Protein AF-A0A6J7UQU0-F1 (afdb_monomer_lite)

Foldseek 3D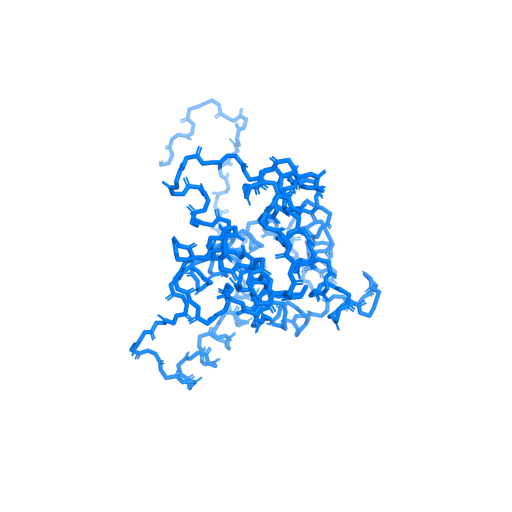i:
DQLLVCLVVDDPVPSDLVNSQVSVVHDSVVCCVVQVDPLSVLLVLLLVLLVVQCVVLPPDLPDCDPVSLVSSLPPVSNLSSLQSVVVCVVVVHDSPNDPVSVVVVLVSQLVVLVVVDVADSVLSSVLVVVSVVVSSVCSNVVDPVPDDPVNVVVVSVVSVVVSNCSVVVVVVDDDDDPPDPPPDD

Structure (mmCIF, N/CA/C/O backbone):
data_AF-A0A6J7UQU0-F1
#
_entry.id   AF-A0A6J7UQU0-F1
#
loop_
_atom_site.group_PDB
_atom_site.id
_atom_site.type_symbol
_atom_site.label_atom_id
_atom_site.label_alt_id
_atom_site.label_comp_id
_atom_site.label_asym_id
_atom_site.label_entity_id
_atom_site.label_seq_id
_atom_site.pdbx_PDB_ins_code
_atom_site.Cartn_x
_atom_site.Cartn_y
_atom_site.Cartn_z
_atom_site.occupancy
_atom_site.B_iso_or_equiv
_atom_site.auth_seq_id
_atom_site.auth_comp_id
_atom_site.auth_asym_id
_atom_site.auth_atom_id
_atom_site.pdbx_PDB_model_num
ATOM 1 N N . MET A 1 1 ? -1.440 4.359 17.931 1.00 75.81 1 MET A N 1
ATOM 2 C CA . MET A 1 1 ? -0.800 3.024 17.896 1.00 75.81 1 MET A CA 1
ATOM 3 C C . MET A 1 1 ? -1.804 1.888 18.080 1.00 75.81 1 MET A C 1
ATOM 5 O O . MET A 1 1 ? -1.744 0.950 17.300 1.00 75.81 1 MET A O 1
ATOM 9 N N . THR A 1 2 ? -2.763 1.983 19.010 1.00 92.44 2 THR A N 1
ATOM 10 C CA . THR A 1 2 ? -3.776 0.933 19.261 1.00 92.44 2 THR A CA 1
ATOM 11 C C . THR A 1 2 ? -4.561 0.507 18.018 1.00 92.44 2 THR A C 1
ATOM 13 O O . THR A 1 2 ? -4.612 -0.679 17.717 1.00 92.44 2 THR A O 1
ATOM 16 N N . THR A 1 3 ? -5.093 1.453 17.235 1.00 94.12 3 THR A N 1
ATOM 17 C CA . THR A 1 3 ? -5.841 1.138 16.002 1.00 94.12 3 THR A CA 1
ATOM 18 C C . THR A 1 3 ? -5.007 0.372 14.977 1.00 94.12 3 THR A C 1
ATOM 20 O O . THR A 1 3 ? -5.516 -0.553 14.364 1.00 94.12 3 THR A O 1
ATOM 23 N N . ILE A 1 4 ? -3.722 0.714 14.816 1.00 94.75 4 ILE A N 1
ATOM 24 C CA . ILE A 1 4 ? -2.811 0.012 13.894 1.00 94.75 4 ILE A CA 1
ATOM 25 C C . ILE A 1 4 ? -2.606 -1.432 14.349 1.00 94.75 4 ILE A C 1
ATOM 27 O O . ILE A 1 4 ? -2.695 -2.338 13.530 1.00 94.75 4 ILE A O 1
ATOM 31 N N . ARG A 1 5 ? -2.359 -1.652 15.647 1.00 95.31 5 ARG A N 1
ATOM 32 C CA . ARG A 1 5 ? -2.206 -3.001 16.206 1.00 95.31 5 ARG A CA 1
ATOM 33 C C . ARG A 1 5 ? -3.464 -3.838 15.971 1.00 95.31 5 ARG A C 1
ATOM 35 O O . ARG A 1 5 ? -3.373 -4.899 15.367 1.00 95.31 5 ARG A O 1
ATOM 42 N N . LEU A 1 6 ? -4.629 -3.324 16.367 1.00 95.12 6 LEU A N 1
ATOM 43 C CA . LEU A 1 6 ? -5.904 -4.023 16.186 1.00 95.12 6 LEU A CA 1
ATOM 44 C C . LEU A 1 6 ? -6.191 -4.312 14.714 1.00 95.12 6 LEU A C 1
ATOM 46 O O . LEU A 1 6 ? -6.599 -5.414 14.377 1.00 95.12 6 LEU A O 1
ATOM 50 N N . ALA A 1 7 ? -5.896 -3.361 13.828 1.00 93.62 7 ALA A N 1
ATOM 51 C CA . ALA A 1 7 ? -6.050 -3.552 12.395 1.00 93.62 7 ALA A CA 1
ATOM 52 C C . ALA A 1 7 ? -5.087 -4.584 11.804 1.00 93.62 7 ALA A C 1
ATOM 54 O O . ALA A 1 7 ? -5.338 -5.001 10.682 1.00 93.62 7 ALA A O 1
ATOM 55 N N . ARG A 1 8 ? -4.006 -4.993 12.488 1.00 92.06 8 ARG A N 1
ATOM 56 C CA . ARG A 1 8 ? -3.154 -6.127 12.074 1.00 92.06 8 ARG A CA 1
ATOM 57 C C . ARG A 1 8 ? -3.709 -7.464 12.552 1.00 92.06 8 ARG A C 1
ATOM 59 O O . ARG A 1 8 ? -3.617 -8.437 11.814 1.00 92.06 8 ARG A O 1
ATOM 66 N N . GLU A 1 9 ? -4.255 -7.484 13.762 1.00 92.00 9 GLU A N 1
ATOM 67 C CA . GLU A 1 9 ? -4.656 -8.697 14.484 1.00 92.00 9 GLU A CA 1
ATOM 68 C C . GLU A 1 9 ? -6.087 -9.147 14.169 1.00 92.00 9 GLU A C 1
ATOM 70 O O . GLU A 1 9 ? -6.382 -10.337 14.238 1.00 92.00 9 GLU A O 1
ATOM 75 N N . LEU A 1 10 ? -6.973 -8.211 13.822 1.00 92.50 10 LEU A N 1
ATOM 76 C CA . LEU A 1 10 ? -8.400 -8.459 13.645 1.00 92.50 10 LEU A CA 1
ATOM 77 C C . LEU A 1 10 ? -8.864 -8.153 12.212 1.00 92.50 10 LEU A C 1
ATOM 79 O O . LEU A 1 10 ? -8.289 -7.284 11.545 1.00 92.50 10 LEU A O 1
ATOM 83 N N . PRO A 1 11 ? -9.945 -8.809 11.748 1.00 91.19 11 PRO A N 1
ATOM 84 C CA . PRO A 1 11 ? -10.709 -8.359 10.588 1.00 91.19 11 PRO A CA 1
ATOM 85 C C . PRO A 1 11 ? -11.152 -6.893 10.739 1.00 91.19 11 PRO A C 1
ATOM 87 O O . PRO A 1 11 ? -11.522 -6.460 11.831 1.00 91.19 11 PRO A O 1
ATOM 90 N N . LEU A 1 12 ? -11.089 -6.107 9.657 1.00 91.50 12 LEU A N 1
ATOM 91 C CA . LEU A 1 12 ? -11.288 -4.648 9.720 1.00 91.50 12 LEU A CA 1
ATOM 92 C C . LEU A 1 12 ? -12.707 -4.239 10.139 1.00 91.50 12 LEU A C 1
ATOM 94 O O . LEU A 1 12 ? -12.870 -3.233 10.826 1.00 91.50 12 LEU A O 1
ATOM 98 N N . ASP A 1 13 ? -13.708 -5.050 9.812 1.00 91.50 13 ASP A N 1
ATOM 99 C CA . ASP A 1 13 ? -15.099 -4.920 10.258 1.00 91.50 13 ASP A CA 1
ATOM 100 C C . ASP A 1 13 ? -15.262 -5.085 11.783 1.00 91.50 13 ASP A C 1
ATOM 102 O O . ASP A 1 13 ? -16.203 -4.555 12.376 1.00 91.50 13 ASP A O 1
ATOM 106 N N . GLN A 1 14 ? -14.315 -5.754 12.448 1.00 94.38 14 GLN A N 1
ATOM 107 C CA . GLN A 1 14 ? -14.300 -5.934 13.904 1.00 94.38 14 GLN A CA 1
ATOM 108 C C . GLN A 1 14 ? -13.533 -4.824 14.642 1.00 94.38 14 GLN A C 1
ATOM 110 O O . GLN A 1 14 ? -13.653 -4.682 15.865 1.00 94.38 14 GLN A O 1
ATOM 115 N N . VAL A 1 15 ? -12.780 -3.986 13.923 1.00 94.94 15 VAL A N 1
ATOM 116 C CA . VAL A 1 15 ? -12.013 -2.870 14.494 1.00 94.94 15 VAL A CA 1
ATOM 117 C C . VAL A 1 15 ? -12.945 -1.680 14.744 1.00 94.94 15 VAL A C 1
ATOM 119 O O . VAL A 1 15 ? -12.987 -0.700 14.004 1.00 94.94 15 VAL A O 1
ATOM 122 N N . THR A 1 16 ? -13.729 -1.772 15.817 1.00 93.12 16 THR A N 1
ATOM 123 C CA . THR A 1 16 ? -14.749 -0.773 16.175 1.00 93.12 16 THR A CA 1
ATOM 124 C C . THR A 1 16 ? -14.229 0.304 17.130 1.00 93.12 16 THR A C 1
ATOM 126 O O . THR A 1 16 ? -13.265 0.099 17.869 1.00 93.12 16 THR A O 1
ATOM 129 N N . ALA A 1 17 ? -14.933 1.441 17.205 1.00 91.94 17 ALA A N 1
ATOM 130 C CA . ALA A 1 17 ? -14.611 2.518 18.146 1.00 91.94 17 ALA A CA 1
ATOM 131 C C . ALA A 1 17 ? -14.572 2.040 19.608 1.00 91.94 17 ALA A C 1
ATOM 133 O O . ALA A 1 17 ? -13.682 2.422 20.364 1.00 91.94 17 ALA A O 1
ATOM 134 N N . ARG A 1 18 ? -15.514 1.168 19.999 1.00 91.81 18 ARG A N 1
ATOM 135 C CA . ARG A 1 18 ? -15.567 0.588 21.348 1.00 91.81 18 ARG A CA 1
ATOM 136 C C . ARG A 1 18 ? -14.364 -0.317 21.614 1.00 91.81 18 ARG A C 1
ATOM 138 O O . ARG A 1 18 ? -13.774 -0.207 22.682 1.00 91.81 18 ARG A O 1
ATOM 145 N N . CYS A 1 19 ? -13.995 -1.167 20.653 1.00 93.81 19 CYS A N 1
ATOM 146 C CA . CYS A 1 19 ? -12.817 -2.029 20.760 1.00 93.81 19 CYS A CA 1
ATOM 147 C C . CYS A 1 19 ? -11.539 -1.193 20.930 1.00 93.81 19 CYS A C 1
ATOM 149 O O . CYS A 1 19 ? -10.806 -1.376 21.899 1.00 93.81 19 CYS A O 1
ATOM 151 N N . ILE A 1 20 ? -11.327 -0.200 20.061 1.00 94.94 20 ILE A N 1
ATOM 152 C CA . ILE A 1 20 ? -10.155 0.686 20.119 1.00 94.94 20 ILE A CA 1
ATOM 153 C C . ILE A 1 20 ? -10.092 1.444 21.447 1.00 94.94 20 ILE A C 1
ATOM 155 O O . ILE A 1 20 ? -9.025 1.533 22.048 1.00 94.94 20 ILE A O 1
ATOM 159 N N . ALA A 1 21 ? -11.215 2.009 21.894 1.00 92.81 21 ALA A N 1
ATOM 160 C CA . ALA A 1 21 ? -11.268 2.794 23.119 1.00 92.81 21 ALA A CA 1
ATOM 161 C C . ALA A 1 21 ? -11.003 1.929 24.359 1.00 92.81 21 ALA A C 1
ATOM 163 O O . ALA A 1 21 ? -10.185 2.311 25.191 1.00 92.81 21 ALA A O 1
ATOM 164 N N . SER A 1 22 ? -11.599 0.734 24.425 1.00 93.62 22 SER A N 1
ATOM 165 C CA . SER A 1 22 ? -11.343 -0.245 25.488 1.00 93.62 22 SER A CA 1
ATOM 166 C C . SER A 1 22 ? -9.857 -0.598 25.581 1.00 93.62 22 SER A C 1
ATOM 168 O O . SER A 1 22 ? -9.262 -0.507 26.649 1.00 93.62 22 SER A O 1
ATOM 170 N N . GLU A 1 23 ? -9.234 -0.925 24.449 1.00 94.69 23 GLU A N 1
ATOM 171 C CA . GLU A 1 23 ? -7.816 -1.300 24.376 1.00 94.69 23 GLU A CA 1
ATOM 172 C C . GLU A 1 23 ? -6.863 -0.130 24.648 1.00 94.69 23 GLU A C 1
ATOM 174 O O . GLU A 1 23 ? -5.725 -0.324 25.067 1.00 94.69 23 GLU A O 1
ATOM 179 N N . ALA A 1 24 ? -7.306 1.101 24.398 1.00 92.88 24 ALA A N 1
ATOM 180 C CA . ALA A 1 24 ? -6.545 2.305 24.706 1.00 92.88 24 ALA A CA 1
ATOM 181 C C . ALA A 1 24 ? -6.769 2.812 26.143 1.00 92.88 24 ALA A C 1
ATOM 183 O O . ALA A 1 24 ? -6.112 3.774 26.536 1.00 92.88 24 ALA A O 1
ATOM 184 N N . GLY A 1 25 ? -7.689 2.214 26.911 1.00 93.88 25 GLY A N 1
ATOM 185 C CA . GLY A 1 25 ? -8.097 2.728 28.222 1.00 93.88 25 GLY A CA 1
ATOM 186 C C . GLY A 1 25 ? -8.793 4.093 28.145 1.00 93.88 25 GLY A C 1
ATOM 187 O O . GLY A 1 25 ? -8.651 4.913 29.048 1.00 93.88 25 GLY A O 1
ATOM 188 N N . LEU A 1 26 ? -9.503 4.364 27.046 1.00 93.12 26 LEU A N 1
ATOM 189 C CA . LEU A 1 26 ? -10.163 5.637 26.755 1.00 93.12 26 LEU A CA 1
ATOM 190 C C . LEU A 1 26 ? -11.685 5.481 26.714 1.00 93.12 26 LEU A C 1
ATOM 192 O O . LEU A 1 26 ? -12.221 4.414 26.422 1.00 93.12 26 LEU A O 1
ATOM 196 N N . ASP A 1 27 ? -12.395 6.588 26.924 1.00 92.62 27 ASP A N 1
ATOM 197 C CA . ASP A 1 27 ? -13.831 6.643 26.661 1.00 92.62 27 ASP A CA 1
ATOM 198 C C . ASP A 1 27 ? -14.114 6.545 25.142 1.00 92.62 27 ASP A C 1
ATOM 200 O O . ASP A 1 27 ? -13.443 7.240 24.365 1.00 92.62 27 ASP A O 1
ATOM 204 N N . PRO A 1 28 ? -15.109 5.755 24.685 1.00 87.94 28 PRO A N 1
ATOM 205 C CA . PRO A 1 28 ? -15.449 5.619 23.265 1.00 87.94 28 PRO A CA 1
ATOM 206 C C . PRO A 1 28 ? -15.757 6.935 22.545 1.00 87.94 28 PRO A C 1
ATOM 208 O O . PRO A 1 28 ? -15.505 7.042 21.345 1.00 87.94 28 PRO A O 1
ATOM 211 N N . SER A 1 29 ? -16.248 7.958 23.254 1.00 90.69 29 SER A N 1
ATOM 212 C CA . SER A 1 29 ? -16.497 9.289 22.688 1.00 90.69 29 SER A CA 1
ATOM 213 C C . SER A 1 29 ? -15.217 10.043 22.313 1.00 90.69 29 SER A C 1
ATOM 215 O O . SER A 1 29 ? -15.271 11.005 21.547 1.00 90.69 29 SER A O 1
ATOM 217 N N . THR A 1 30 ? -14.050 9.590 22.776 1.00 91.00 30 THR A N 1
ATOM 218 C CA . THR A 1 30 ? -12.750 10.165 22.408 1.00 91.00 30 THR A CA 1
ATOM 219 C C . THR A 1 30 ? -12.499 10.088 20.904 1.00 91.00 30 THR A C 1
ATOM 221 O O . THR A 1 30 ? -11.952 11.029 20.331 1.00 91.00 30 THR A O 1
ATOM 224 N N . ILE A 1 31 ? -12.932 9.010 20.241 1.00 89.69 31 ILE A N 1
ATOM 225 C CA . ILE A 1 31 ? -12.737 8.839 18.796 1.00 89.69 31 ILE A CA 1
ATOM 226 C C . ILE A 1 31 ? -13.519 9.885 17.989 1.00 89.69 31 ILE A C 1
ATOM 228 O O . ILE A 1 31 ? -12.877 10.653 17.271 1.00 89.69 31 ILE A O 1
ATOM 232 N N . PRO A 1 32 ? -14.857 10.002 18.107 1.00 91.56 32 PRO A N 1
ATOM 233 C CA . PRO A 1 32 ? -15.594 11.025 17.373 1.00 91.56 32 PRO A CA 1
ATOM 234 C C . PRO A 1 32 ? -15.186 12.452 17.769 1.00 91.56 32 PRO A C 1
ATOM 236 O O . PRO A 1 32 ? -15.181 13.323 16.911 1.00 91.56 32 PRO A O 1
ATOM 239 N N . ARG A 1 33 ? -14.759 12.712 19.016 1.00 91.44 33 ARG A N 1
ATOM 240 C CA . ARG A 1 33 ? -14.265 14.049 19.411 1.00 91.44 33 ARG A CA 1
ATOM 241 C C . ARG A 1 33 ? -12.973 14.468 18.705 1.00 91.44 33 ARG A C 1
ATOM 243 O O . ARG A 1 33 ? -12.826 15.642 18.396 1.00 91.44 33 ARG A O 1
ATOM 250 N N . ASN A 1 34 ? -12.038 13.542 18.483 1.00 92.69 34 ASN A N 1
ATOM 251 C CA . ASN A 1 34 ? -10.719 13.869 17.921 1.00 92.69 34 ASN A CA 1
ATOM 252 C C . ASN A 1 34 ? -10.631 13.638 16.410 1.00 92.69 34 ASN A C 1
ATOM 254 O O . ASN A 1 34 ? -9.889 14.330 15.722 1.00 92.69 34 ASN A O 1
ATOM 258 N N . PHE A 1 35 ? -11.371 12.658 15.897 1.00 91.31 35 PHE A N 1
ATOM 259 C CA . PHE A 1 35 ? -11.309 12.255 14.494 1.00 91.31 35 PHE A CA 1
ATOM 260 C C . PHE A 1 35 ? -12.611 12.549 13.743 1.00 91.31 35 PHE A C 1
ATOM 262 O O . PHE A 1 35 ? -12.639 12.467 12.522 1.00 91.31 35 PHE A O 1
ATOM 269 N N . GLY A 1 36 ? -13.705 12.883 14.431 1.00 91.94 36 GLY A N 1
ATOM 270 C CA . GLY A 1 36 ? -15.033 13.064 13.836 1.00 91.94 36 GLY A CA 1
ATOM 271 C C . GLY A 1 36 ? -15.757 11.740 13.584 1.00 91.94 36 GLY A C 1
ATOM 272 O O . GLY A 1 36 ? -16.918 11.586 13.952 1.00 91.94 36 GLY A O 1
ATOM 273 N N . SER A 1 37 ? -15.069 10.750 13.011 1.00 91.81 37 SER A N 1
ATOM 274 C CA . SER A 1 37 ? -15.642 9.439 12.694 1.00 91.81 37 SER A CA 1
ATOM 275 C C . SER A 1 37 ? -14.591 8.320 12.702 1.00 91.81 37 SER A C 1
ATOM 277 O O . SER A 1 37 ? -13.384 8.571 12.687 1.00 91.81 37 SER A O 1
ATOM 279 N N . MET A 1 38 ? -15.057 7.065 12.694 1.00 92.31 38 MET A N 1
ATOM 280 C CA . MET A 1 38 ? -14.196 5.893 12.464 1.00 92.31 38 MET A CA 1
ATOM 281 C C . MET A 1 38 ? -13.532 5.931 11.087 1.00 92.31 38 MET A C 1
ATOM 283 O O . MET A 1 38 ? -12.367 5.572 10.949 1.00 92.31 38 MET A O 1
ATOM 287 N N . HIS A 1 39 ? -14.262 6.412 10.083 1.00 92.06 39 HIS A N 1
ATOM 288 C CA . HIS A 1 39 ? -13.757 6.601 8.730 1.00 92.06 39 HIS A CA 1
ATOM 289 C C . HIS A 1 39 ? -12.551 7.550 8.716 1.00 92.06 39 HIS A C 1
ATOM 291 O O . HIS A 1 39 ? -11.461 7.155 8.306 1.00 92.06 39 HIS A O 1
ATOM 297 N N . SER A 1 40 ? -12.698 8.748 9.279 1.00 90.81 40 SER A N 1
ATOM 298 C CA . SER A 1 40 ? -11.620 9.734 9.394 1.00 90.81 40 SER A CA 1
ATOM 299 C C . SER A 1 40 ? -10.431 9.228 10.218 1.00 90.81 40 SER A C 1
ATOM 301 O O . SER A 1 40 ? -9.281 9.549 9.911 1.00 90.81 40 SER A O 1
ATOM 303 N N . LEU A 1 41 ? -10.681 8.409 11.248 1.00 93.25 41 LEU A N 1
ATOM 304 C CA . LEU A 1 41 ? -9.621 7.732 11.996 1.00 93.25 41 LEU A CA 1
ATOM 305 C C . LEU A 1 41 ? -8.825 6.777 11.093 1.00 93.25 41 LEU A C 1
ATOM 307 O O . LEU A 1 41 ? -7.595 6.811 11.120 1.00 93.25 41 LEU A O 1
ATOM 311 N N . PHE A 1 42 ? -9.490 5.962 10.270 1.00 93.38 42 PHE A N 1
ATOM 312 C CA . PHE A 1 42 ? -8.803 5.083 9.320 1.00 93.38 42 PHE A CA 1
ATOM 313 C C . PHE A 1 42 ? -8.020 5.868 8.261 1.00 93.38 42 PHE A C 1
ATOM 315 O O . PHE A 1 42 ? -6.873 5.514 7.990 1.00 93.38 42 PHE A O 1
ATOM 322 N N . VAL A 1 43 ? -8.550 6.988 7.752 1.00 90.62 43 VAL A N 1
ATOM 323 C CA . VAL A 1 43 ? -7.794 7.898 6.865 1.00 90.62 43 VAL A CA 1
ATOM 324 C C . VAL A 1 43 ? -6.507 8.380 7.538 1.00 90.62 43 VAL A C 1
ATOM 326 O O . VAL A 1 43 ? -5.426 8.322 6.943 1.00 90.62 43 VAL A O 1
ATOM 329 N N . ALA A 1 44 ? -6.595 8.830 8.792 1.00 90.50 44 ALA A N 1
ATOM 330 C CA . ALA A 1 44 ? -5.436 9.286 9.555 1.00 90.50 44 ALA A CA 1
ATOM 331 C C . ALA A 1 44 ? -4.411 8.159 9.775 1.00 90.50 44 ALA A C 1
ATOM 333 O O . ALA A 1 44 ? -3.206 8.380 9.633 1.00 90.50 44 ALA A O 1
ATOM 334 N N . VAL A 1 45 ? -4.882 6.940 10.053 1.00 92.50 45 VAL A N 1
ATOM 335 C CA . VAL A 1 45 ? -4.036 5.744 10.162 1.00 92.50 45 VAL A CA 1
ATOM 336 C C . VAL A 1 45 ? -3.325 5.449 8.840 1.00 92.50 45 VAL A C 1
ATOM 338 O O . VAL A 1 45 ? -2.108 5.281 8.843 1.00 92.50 45 VAL A O 1
ATOM 341 N N . CYS A 1 46 ? -4.028 5.453 7.706 1.00 89.88 46 CYS A N 1
ATOM 342 C CA . CYS A 1 46 ? -3.429 5.216 6.391 1.00 89.88 46 CYS A CA 1
ATOM 343 C C . CYS A 1 46 ? -2.354 6.252 6.035 1.00 89.88 46 CYS A C 1
ATOM 345 O O . CYS A 1 46 ? -1.308 5.889 5.492 1.00 89.88 46 CYS A O 1
ATOM 347 N N . ARG A 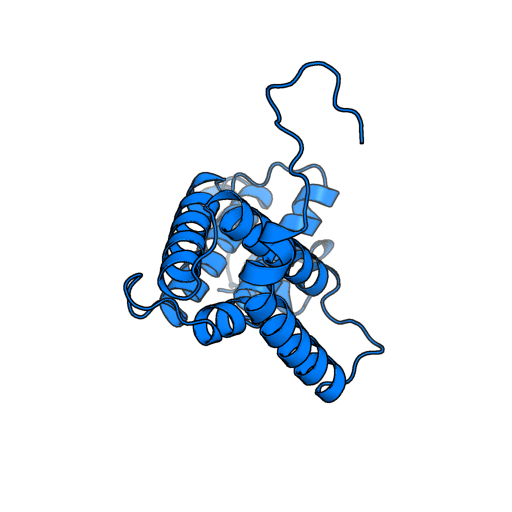1 47 ? -2.582 7.535 6.352 1.00 87.00 47 ARG A N 1
ATOM 348 C CA . ARG A 1 47 ? -1.578 8.598 6.164 1.00 87.00 47 ARG A CA 1
ATOM 349 C C . ARG A 1 47 ? -0.342 8.349 7.022 1.00 87.00 47 ARG A C 1
ATOM 351 O O . ARG A 1 47 ? 0.776 8.459 6.525 1.00 87.00 47 ARG A O 1
ATOM 358 N N . ARG A 1 48 ? -0.541 7.964 8.285 1.00 88.56 48 ARG A N 1
ATOM 359 C CA . ARG A 1 48 ? 0.555 7.668 9.208 1.00 88.56 48 ARG A CA 1
ATOM 360 C C . ARG A 1 48 ? 1.382 6.466 8.755 1.00 88.56 48 ARG A C 1
ATOM 362 O O . ARG A 1 48 ? 2.596 6.585 8.688 1.00 88.56 48 ARG A O 1
ATOM 369 N N . LEU A 1 49 ? 0.732 5.360 8.393 1.00 88.75 49 LEU A N 1
ATOM 370 C CA . LEU A 1 49 ? 1.397 4.150 7.892 1.00 88.75 49 LEU A CA 1
ATOM 371 C C . LEU A 1 49 ? 2.243 4.442 6.648 1.00 88.75 49 LEU A C 1
ATOM 373 O O . LEU A 1 49 ? 3.391 4.017 6.573 1.00 88.75 49 LEU A O 1
ATOM 377 N N . GLY A 1 50 ? 1.699 5.217 5.702 1.00 81.56 50 GLY A N 1
ATOM 378 C CA . GLY A 1 50 ? 2.450 5.657 4.527 1.00 81.56 50 GLY A CA 1
ATOM 379 C C . GLY A 1 50 ? 3.666 6.498 4.910 1.00 81.56 50 GLY A C 1
ATOM 380 O O . GLY A 1 50 ? 4.781 6.177 4.515 1.00 81.56 50 GLY A O 1
ATOM 381 N N . SER A 1 51 ? 3.465 7.541 5.720 1.00 80.44 51 SER A N 1
ATOM 382 C CA . SER A 1 51 ? 4.545 8.430 6.161 1.00 80.44 51 SER A CA 1
ATOM 383 C C . SER A 1 51 ? 5.653 7.688 6.911 1.00 80.44 51 SER A C 1
ATOM 385 O O . SER A 1 51 ? 6.826 7.947 6.658 1.00 80.44 51 SER A O 1
ATOM 387 N N . ASP A 1 52 ? 5.300 6.771 7.814 1.00 84.88 52 ASP A N 1
ATOM 388 C CA . ASP A 1 52 ? 6.268 6.012 8.608 1.00 84.88 52 ASP A CA 1
ATOM 389 C C . ASP A 1 52 ? 7.062 5.039 7.719 1.00 84.88 52 ASP A C 1
ATOM 391 O O . ASP A 1 52 ? 8.279 4.938 7.860 1.00 84.88 52 ASP A O 1
ATOM 395 N N . ALA A 1 53 ? 6.411 4.372 6.759 1.00 79.62 53 ALA A N 1
ATOM 396 C CA . ALA A 1 53 ? 7.095 3.508 5.797 1.00 79.62 53 ALA A CA 1
ATOM 397 C C . ALA A 1 53 ? 8.058 4.293 4.895 1.00 79.62 53 ALA A C 1
ATOM 399 O O . ALA A 1 53 ? 9.207 3.889 4.714 1.00 79.62 53 ALA A O 1
ATOM 400 N N . PHE A 1 54 ? 7.634 5.449 4.377 1.00 74.12 54 PHE A N 1
ATOM 401 C CA . PHE A 1 54 ? 8.516 6.304 3.583 1.00 74.12 54 PHE A CA 1
ATOM 402 C C . PHE A 1 54 ? 9.669 6.872 4.406 1.00 74.12 54 PHE A C 1
ATOM 404 O O . PHE A 1 54 ? 10.777 6.940 3.893 1.00 74.12 54 PHE A O 1
ATOM 411 N N . ALA A 1 55 ? 9.455 7.229 5.673 1.00 76.75 55 ALA A N 1
ATOM 412 C CA . ALA A 1 55 ? 10.533 7.684 6.547 1.00 76.75 55 ALA A CA 1
ATOM 413 C C . ALA A 1 55 ? 11.541 6.566 6.866 1.00 76.75 55 ALA A C 1
ATOM 415 O O . ALA A 1 55 ? 12.734 6.835 6.950 1.00 76.75 55 ALA A O 1
ATOM 416 N N . ARG A 1 56 ? 11.087 5.312 7.018 1.00 80.00 56 ARG A N 1
ATOM 417 C CA . ARG A 1 56 ? 11.970 4.160 7.282 1.00 80.00 56 ARG A CA 1
ATOM 418 C C . ARG A 1 56 ? 12.859 3.789 6.103 1.00 80.00 56 ARG A C 1
ATOM 420 O O . ARG A 1 56 ? 13.991 3.372 6.314 1.00 80.00 56 ARG A O 1
ATOM 427 N N . HIS A 1 57 ? 12.330 3.879 4.886 1.00 71.25 57 HIS A N 1
ATOM 428 C CA . HIS A 1 57 ? 13.046 3.454 3.674 1.00 71.25 57 HIS A CA 1
ATOM 429 C C . HIS A 1 57 ? 13.615 4.624 2.870 1.00 71.25 57 HIS A C 1
ATOM 431 O O . HIS A 1 57 ? 14.368 4.417 1.921 1.00 71.25 57 HIS A O 1
ATOM 437 N N . GLY A 1 58 ? 13.246 5.849 3.233 1.00 57.66 58 GLY A N 1
ATOM 438 C CA . GLY A 1 58 ? 13.701 7.085 2.625 1.00 57.66 58 GLY A CA 1
ATOM 439 C C . GLY A 1 58 ? 14.851 7.692 3.412 1.00 57.66 58 GLY A C 1
ATOM 440 O O . GLY A 1 58 ? 14.655 8.686 4.107 1.00 57.66 58 GLY A O 1
ATOM 441 N N . ASP A 1 59 ? 16.059 7.156 3.238 1.00 46.84 59 ASP A N 1
ATOM 442 C CA . ASP A 1 59 ? 17.300 7.902 3.491 1.00 46.84 59 ASP A CA 1
ATOM 443 C C . ASP A 1 59 ? 17.402 9.057 2.478 1.00 46.84 59 ASP A C 1
ATOM 445 O O . ASP A 1 59 ? 18.175 9.017 1.524 1.00 46.84 59 ASP A O 1
ATOM 449 N N . GLY A 1 60 ? 16.543 10.067 2.642 1.00 43.16 60 GLY A N 1
ATOM 450 C CA . GLY A 1 60 ? 16.339 11.150 1.690 1.00 43.16 60 GLY A CA 1
ATOM 451 C C . GLY A 1 60 ? 15.806 10.660 0.338 1.00 43.16 60 GLY A C 1
ATOM 452 O O . GLY A 1 60 ? 16.203 9.641 -0.215 1.00 43.16 60 GLY A O 1
ATOM 453 N N . LEU A 1 61 ? 14.946 11.443 -0.300 1.00 42.03 61 LEU A N 1
ATOM 454 C CA . LEU A 1 61 ? 14.528 11.215 -1.693 1.00 42.03 61 LEU A CA 1
ATOM 455 C C . LEU A 1 61 ? 15.698 11.259 -2.716 1.00 42.03 61 LEU A C 1
ATOM 457 O O . LEU A 1 61 ? 15.455 11.256 -3.916 1.00 42.03 61 LEU A O 1
ATOM 461 N N . GLY A 1 62 ? 16.958 11.317 -2.264 1.00 37.88 62 GLY A N 1
ATOM 462 C CA . GLY A 1 62 ? 18.165 11.401 -3.085 1.00 37.88 62 GLY A CA 1
ATOM 463 C C . GLY A 1 62 ? 18.778 10.058 -3.499 1.00 37.88 62 GLY A C 1
ATOM 464 O O . GLY A 1 62 ? 19.743 10.063 -4.253 1.00 37.88 62 GLY A O 1
ATOM 465 N N . SER A 1 63 ? 18.261 8.915 -3.029 1.00 44.25 63 SER A N 1
ATOM 466 C CA . SER A 1 63 ? 18.813 7.590 -3.362 1.00 44.25 63 SER A CA 1
ATOM 467 C C . SER A 1 63 ? 17.725 6.504 -3.357 1.00 44.25 63 SER A C 1
ATOM 469 O O . SER A 1 63 ? 17.698 5.597 -2.517 1.00 44.25 63 SER A O 1
ATOM 471 N N . PHE A 1 64 ? 16.790 6.574 -4.306 1.00 49.84 64 PHE A N 1
ATOM 472 C CA . PHE A 1 64 ? 15.720 5.583 -4.422 1.00 49.84 64 PHE A CA 1
ATOM 473 C C . PHE A 1 64 ? 16.190 4.304 -5.159 1.00 49.84 64 PHE A C 1
ATOM 475 O O . PHE A 1 64 ? 15.898 4.032 -6.313 1.00 49.84 64 PHE A O 1
ATOM 482 N N . THR A 1 65 ? 16.970 3.444 -4.511 1.00 51.38 65 THR A N 1
ATOM 483 C CA . THR A 1 65 ? 17.460 2.236 -5.202 1.00 51.38 65 THR A CA 1
ATOM 484 C C . THR A 1 65 ? 16.335 1.268 -5.598 1.00 51.38 65 THR A C 1
ATOM 486 O O . THR A 1 65 ? 15.278 1.227 -4.974 1.00 51.38 65 THR A O 1
ATOM 489 N N . ALA A 1 66 ? 16.572 0.391 -6.580 1.00 49.12 66 ALA A N 1
ATOM 490 C CA . ALA A 1 66 ? 15.659 -0.728 -6.849 1.00 49.12 66 ALA A CA 1
ATOM 491 C C . ALA A 1 66 ? 15.398 -1.604 -5.602 1.00 49.12 66 ALA A C 1
ATOM 493 O O . ALA A 1 66 ? 14.304 -2.136 -5.432 1.00 49.12 66 ALA A O 1
ATOM 494 N N . GLY A 1 67 ? 16.380 -1.701 -4.696 1.00 53.38 67 GLY A N 1
ATOM 495 C CA . GLY A 1 67 ? 16.209 -2.335 -3.388 1.00 53.38 67 GLY A CA 1
ATOM 496 C C . GLY A 1 67 ? 15.351 -1.515 -2.416 1.00 53.38 67 GLY A C 1
ATOM 497 O O . GLY A 1 67 ? 14.750 -2.080 -1.511 1.00 53.38 67 GLY A O 1
ATOM 498 N N . THR A 1 68 ? 15.256 -0.196 -2.590 1.00 59.56 68 THR A N 1
ATOM 499 C CA . THR A 1 68 ? 14.329 0.686 -1.860 1.00 59.56 68 THR A CA 1
ATOM 500 C C . THR A 1 68 ? 12.894 0.480 -2.341 1.00 59.56 68 THR A C 1
ATOM 502 O O . THR A 1 68 ? 11.988 0.386 -1.519 1.00 59.56 68 THR A O 1
ATOM 505 N N . ALA A 1 69 ? 12.699 0.299 -3.652 1.00 56.78 69 ALA A N 1
ATOM 506 C CA . ALA A 1 69 ? 11.417 -0.115 -4.220 1.00 56.78 69 ALA A CA 1
ATOM 507 C C . ALA A 1 69 ? 10.948 -1.428 -3.588 1.00 56.78 69 ALA A C 1
ATOM 509 O O . ALA A 1 69 ? 9.874 -1.474 -3.001 1.00 56.78 69 ALA A O 1
ATOM 510 N N . LEU A 1 70 ? 11.802 -2.458 -3.611 1.00 58.94 70 LEU A N 1
ATOM 511 C CA . LEU A 1 70 ? 11.511 -3.754 -2.996 1.00 58.94 70 LEU A CA 1
ATOM 512 C C . LEU A 1 70 ? 11.170 -3.642 -1.507 1.00 58.94 70 LEU A C 1
ATOM 514 O O . LEU A 1 70 ? 10.192 -4.227 -1.057 1.00 58.94 70 LEU A O 1
ATOM 518 N N . ARG A 1 71 ? 11.939 -2.852 -0.756 1.00 68.06 71 ARG A N 1
ATOM 519 C CA . ARG A 1 71 ? 11.694 -2.638 0.673 1.00 68.06 71 ARG A CA 1
ATOM 520 C C . ARG A 1 71 ? 10.354 -1.967 0.958 1.00 68.06 71 ARG A C 1
ATOM 522 O O . ARG A 1 71 ? 9.706 -2.345 1.927 1.00 68.06 71 ARG A O 1
ATOM 529 N N . LEU A 1 72 ? 9.917 -1.037 0.108 1.00 67.44 72 LEU A N 1
ATOM 530 C CA . LEU A 1 72 ? 8.566 -0.481 0.183 1.00 67.44 72 LEU A CA 1
ATOM 531 C C . LEU A 1 72 ? 7.500 -1.514 -0.214 1.00 67.44 72 LEU A C 1
ATOM 533 O O . LEU A 1 72 ? 6.450 -1.555 0.421 1.00 67.44 72 LEU A O 1
ATOM 537 N N . PHE A 1 73 ? 7.760 -2.381 -1.202 1.00 66.25 73 PHE A N 1
ATOM 538 C CA . PHE A 1 73 ? 6.821 -3.444 -1.599 1.00 66.25 73 PHE A CA 1
ATOM 539 C C . PHE A 1 73 ? 6.545 -4.447 -0.492 1.00 66.25 73 PHE A C 1
ATOM 541 O O . PHE A 1 73 ? 5.414 -4.900 -0.341 1.00 66.25 73 PHE A O 1
ATOM 548 N N . THR A 1 74 ? 7.568 -4.785 0.282 1.00 70.06 74 THR A N 1
ATOM 549 C CA . THR A 1 74 ? 7.456 -5.743 1.382 1.00 70.06 74 THR A CA 1
ATOM 550 C C . THR A 1 74 ? 7.221 -5.066 2.731 1.00 70.06 74 THR A C 1
ATOM 552 O O . THR A 1 74 ? 7.295 -5.737 3.759 1.00 70.06 74 THR A O 1
ATOM 555 N N . ASP A 1 75 ? 6.990 -3.747 2.774 1.00 78.44 75 ASP A N 1
ATOM 556 C CA . ASP A 1 75 ? 6.799 -3.049 4.044 1.00 78.44 75 ASP A CA 1
ATOM 557 C C . ASP A 1 75 ? 5.424 -3.403 4.648 1.00 78.44 75 ASP A C 1
ATOM 559 O O . ASP A 1 75 ? 4.383 -3.177 4.017 1.00 78.44 75 ASP A O 1
ATOM 563 N N . PRO A 1 76 ? 5.385 -3.929 5.886 1.00 82.62 76 PRO A N 1
ATOM 564 C CA . PRO A 1 76 ? 4.141 -4.381 6.501 1.00 82.62 76 PRO A CA 1
ATOM 565 C C . PRO A 1 76 ? 3.150 -3.240 6.783 1.00 82.62 76 PRO A C 1
ATOM 567 O O . PRO A 1 76 ? 1.943 -3.485 6.840 1.00 82.62 76 PRO A O 1
ATOM 570 N N . ASP A 1 77 ? 3.610 -1.994 6.935 1.00 86.94 77 ASP A N 1
ATOM 571 C CA . ASP A 1 77 ? 2.721 -0.843 7.121 1.00 86.94 77 ASP A CA 1
ATOM 572 C C . ASP A 1 77 ? 2.081 -0.411 5.809 1.00 86.94 77 ASP A C 1
ATOM 574 O O . ASP A 1 77 ? 0.907 -0.038 5.808 1.00 86.94 77 ASP A O 1
ATOM 578 N N . LEU A 1 78 ? 2.805 -0.496 4.690 1.00 80.12 78 LEU A N 1
ATOM 579 C CA . LEU A 1 78 ? 2.219 -0.259 3.369 1.00 80.12 78 LEU A CA 1
ATOM 580 C C . LEU A 1 78 ? 1.217 -1.350 2.997 1.00 80.12 78 LEU A C 1
ATOM 582 O O . LEU A 1 78 ? 0.135 -1.026 2.499 1.00 80.12 78 LEU A O 1
ATOM 586 N N . ALA A 1 79 ? 1.514 -2.610 3.321 1.00 81.88 79 ALA A N 1
ATOM 587 C CA . ALA A 1 79 ? 0.563 -3.703 3.150 1.00 81.88 79 ALA A CA 1
ATOM 588 C C . ALA A 1 79 ? -0.722 -3.459 3.963 1.00 81.88 79 ALA A C 1
ATOM 590 O O . ALA A 1 79 ? -1.828 -3.469 3.417 1.00 81.88 79 ALA A O 1
ATOM 591 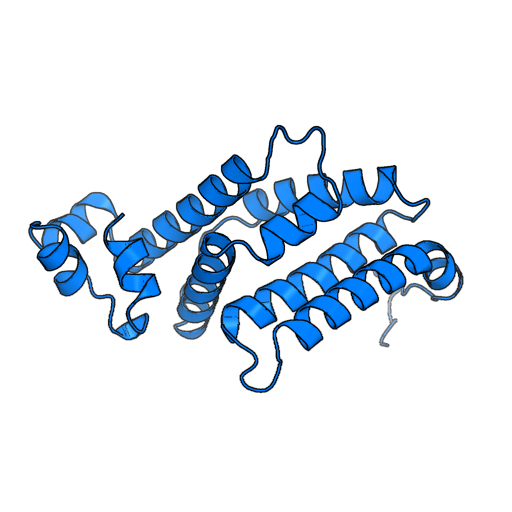N N . LEU A 1 80 ? -0.586 -3.130 5.254 1.00 87.69 80 LEU A N 1
ATOM 592 C CA . LEU A 1 80 ? -1.727 -2.804 6.110 1.00 87.69 80 LEU A CA 1
ATOM 593 C C . LEU A 1 80 ? -2.505 -1.581 5.605 1.00 87.69 80 LEU A C 1
ATOM 595 O O . LEU A 1 80 ? -3.735 -1.602 5.580 1.00 87.69 80 LEU A O 1
ATOM 599 N N . ARG A 1 81 ? -1.804 -0.521 5.186 1.00 87.56 81 ARG A N 1
ATOM 600 C CA . ARG A 1 81 ? -2.411 0.690 4.618 1.00 87.56 81 ARG A CA 1
ATOM 601 C C . ARG A 1 81 ? -3.291 0.341 3.425 1.00 87.56 81 ARG A C 1
ATOM 603 O O . ARG A 1 81 ? -4.430 0.795 3.372 1.00 87.56 81 ARG A O 1
ATOM 610 N N . ASN A 1 82 ? -2.770 -0.438 2.482 1.00 84.31 82 ASN A N 1
ATOM 611 C CA . ASN A 1 82 ? -3.489 -0.813 1.270 1.00 84.31 82 ASN A CA 1
ATOM 612 C C . ASN A 1 82 ? -4.694 -1.708 1.588 1.00 84.31 82 ASN A C 1
ATOM 614 O O . ASN A 1 82 ? -5.765 -1.482 1.031 1.00 84.31 82 ASN A O 1
ATOM 618 N N . ARG A 1 83 ? -4.572 -2.630 2.553 1.00 86.62 83 ARG A N 1
ATOM 619 C CA . ARG A 1 83 ? -5.704 -3.429 3.044 1.00 86.62 83 ARG A CA 1
ATOM 620 C C . ARG A 1 83 ? -6.823 -2.561 3.627 1.00 86.62 83 ARG A C 1
ATOM 622 O O . ARG A 1 83 ? -7.985 -2.762 3.287 1.00 86.62 83 ARG A O 1
ATOM 629 N N . ILE A 1 84 ? -6.480 -1.572 4.459 1.00 90.25 84 ILE A N 1
ATOM 630 C CA . ILE A 1 84 ? -7.458 -0.626 5.023 1.00 90.25 84 ILE A CA 1
ATOM 631 C C . ILE A 1 84 ? -8.127 0.182 3.906 1.00 90.25 84 ILE A C 1
ATOM 633 O O . ILE A 1 84 ? -9.349 0.280 3.878 1.00 90.25 84 ILE A O 1
ATOM 637 N N . LEU A 1 85 ? -7.354 0.716 2.955 1.00 87.62 85 LEU A N 1
ATOM 638 C CA . LEU A 1 85 ? -7.894 1.488 1.830 1.00 87.62 85 LEU A CA 1
ATOM 639 C C . LEU A 1 85 ? -8.821 0.660 0.935 1.00 87.62 85 LEU A C 1
ATOM 641 O O . LEU A 1 85 ? -9.854 1.164 0.501 1.00 87.62 85 LEU A O 1
ATOM 645 N N . ALA A 1 86 ? -8.460 -0.592 0.653 1.00 85.12 86 ALA A N 1
ATOM 646 C CA . ALA A 1 86 ? -9.277 -1.493 -0.148 1.00 85.12 86 ALA A CA 1
ATOM 647 C C . ALA A 1 86 ? -10.590 -1.841 0.557 1.00 85.12 86 ALA A C 1
ATOM 649 O O . ALA A 1 86 ? -11.645 -1.771 -0.067 1.00 85.12 86 ALA A O 1
ATOM 650 N N . TRP A 1 87 ? -10.538 -2.134 1.858 1.00 89.75 87 TRP A N 1
ATOM 651 C CA . TRP A 1 87 ? -11.739 -2.351 2.660 1.00 89.75 87 TRP A CA 1
ATOM 652 C C . TRP A 1 87 ? -12.635 -1.107 2.682 1.00 89.75 87 TRP A C 1
ATOM 654 O O . TRP A 1 87 ? -13.806 -1.204 2.339 1.00 89.75 87 TRP A O 1
ATOM 664 N N . MET A 1 88 ? -12.080 0.079 2.961 1.00 90.06 88 MET A N 1
ATOM 665 C CA . MET A 1 88 ? -12.836 1.340 2.937 1.00 90.06 88 MET A CA 1
ATOM 666 C C . MET A 1 88 ? -13.523 1.577 1.585 1.00 90.06 88 MET A C 1
ATOM 668 O O . MET A 1 88 ? -14.689 1.959 1.553 1.00 90.06 88 MET A O 1
ATOM 672 N N . LYS A 1 89 ? -12.825 1.319 0.470 1.00 86.25 89 LYS A N 1
ATOM 673 C CA . LYS A 1 89 ? -13.416 1.393 -0.876 1.00 86.25 89 LYS A CA 1
ATOM 674 C C . LYS A 1 89 ? -14.529 0.361 -1.076 1.00 86.25 89 LYS A C 1
ATOM 676 O O . LYS A 1 89 ? -15.544 0.698 -1.676 1.00 86.25 89 LYS A O 1
ATOM 681 N N . GLY A 1 90 ? -14.349 -0.866 -0.584 1.00 85.56 90 GLY A N 1
ATOM 682 C CA . GLY A 1 90 ? -15.366 -1.923 -0.618 1.00 85.56 90 GLY A CA 1
ATOM 683 C C . GLY A 1 90 ? -16.643 -1.545 0.137 1.00 85.56 90 GLY A C 1
ATOM 684 O O . GLY A 1 90 ? -17.737 -1.843 -0.327 1.00 85.56 90 GLY A O 1
ATOM 685 N N . GLU A 1 91 ? -16.504 -0.793 1.229 1.00 88.25 91 GLU A N 1
ATOM 686 C CA . GLU A 1 91 ? -17.611 -0.217 2.006 1.00 88.25 91 GLU A CA 1
ATOM 687 C C . GLU A 1 91 ? -18.195 1.073 1.387 1.00 88.25 91 GLU A C 1
ATOM 689 O O . GLU A 1 91 ? -19.039 1.736 1.989 1.00 88.25 91 GLU A O 1
ATOM 694 N N . GLY A 1 92 ? -17.736 1.482 0.198 1.00 85.75 92 GLY A N 1
ATOM 695 C CA . GLY A 1 92 ? -18.199 2.698 -0.478 1.00 85.75 92 GLY A CA 1
ATOM 696 C C . GLY A 1 92 ? -17.709 4.004 0.156 1.00 85.75 92 GLY A C 1
ATOM 697 O O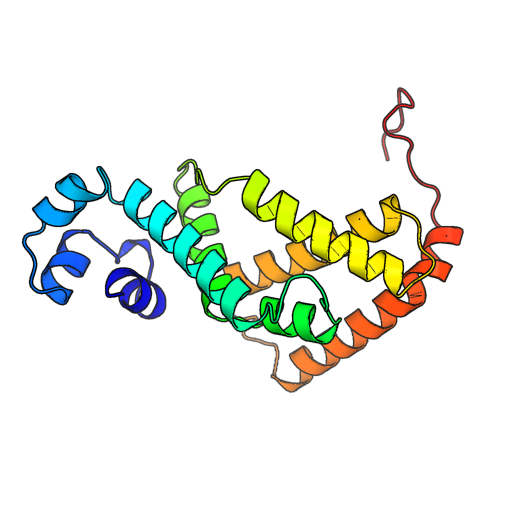 . GLY A 1 92 ? -18.279 5.063 -0.102 1.00 85.75 92 GLY A O 1
ATOM 698 N N . MET A 1 93 ? -16.664 3.958 0.986 1.00 87.81 93 MET A N 1
ATOM 699 C CA . MET A 1 93 ? -16.116 5.136 1.655 1.00 87.81 93 MET A CA 1
ATOM 700 C C . MET A 1 93 ? -15.058 5.840 0.796 1.00 87.81 93 MET A C 1
ATOM 702 O O . MET A 1 93 ? -14.143 5.214 0.255 1.00 87.81 93 MET A O 1
ATOM 706 N N . GLU A 1 94 ? -15.109 7.171 0.741 1.00 83.44 94 GLU A N 1
ATOM 707 C CA . GLU A 1 94 ? -14.052 7.964 0.107 1.00 83.44 94 GLU A CA 1
ATOM 708 C C . GLU A 1 94 ? -12.781 7.940 0.947 1.00 83.44 94 GLU A C 1
ATOM 710 O O . GLU A 1 94 ? -12.794 8.297 2.118 1.00 83.44 94 GLU A O 1
ATOM 715 N N . THR A 1 95 ? -11.639 7.563 0.384 1.00 76.62 95 THR A N 1
ATOM 716 C CA . THR A 1 95 ? -10.452 7.377 1.222 1.00 76.62 95 THR A CA 1
ATOM 717 C C . THR A 1 95 ? -9.789 8.683 1.641 1.00 76.62 95 THR A C 1
ATOM 719 O O . THR A 1 95 ? -9.086 8.676 2.641 1.00 76.62 95 THR A O 1
ATOM 722 N N . GLY A 1 96 ? -9.932 9.787 0.896 1.00 70.12 96 GLY A N 1
ATOM 723 C CA . GLY A 1 96 ? -9.318 11.092 1.221 1.00 70.12 96 GLY A CA 1
ATOM 724 C C . GLY A 1 96 ? -7.790 11.077 1.444 1.00 70.12 96 GLY A C 1
ATOM 725 O O . GLY A 1 96 ? -7.192 12.081 1.834 1.00 70.12 96 GLY A O 1
ATOM 726 N N . VAL A 1 97 ? -7.137 9.928 1.256 1.00 65.75 97 VAL A N 1
ATOM 727 C CA . VAL A 1 97 ? -5.691 9.757 1.238 1.00 65.75 97 VAL A CA 1
ATOM 728 C C . VAL A 1 97 ? -5.254 10.221 -0.137 1.00 65.75 97 VAL A C 1
ATOM 730 O O . VAL A 1 97 ? -5.562 9.578 -1.138 1.00 65.75 97 VAL A O 1
ATOM 733 N N . ASP A 1 98 ? -4.643 11.400 -0.144 1.00 57.12 98 ASP A N 1
ATOM 734 C CA . ASP A 1 98 ? -4.475 12.233 -1.323 1.00 57.12 98 ASP A CA 1
ATOM 735 C C . ASP A 1 98 ? -3.787 11.516 -2.482 1.00 57.12 98 ASP A C 1
ATOM 737 O O . ASP A 1 98 ? -2.750 10.864 -2.302 1.00 57.12 98 ASP A O 1
ATOM 741 N N . ARG A 1 99 ? -4.316 11.752 -3.689 1.00 56.19 99 ARG A N 1
ATOM 742 C CA . ARG A 1 99 ? -3.590 11.496 -4.940 1.00 56.19 99 ARG A CA 1
ATOM 743 C C . ARG A 1 99 ? -2.231 12.185 -4.919 1.00 56.19 99 ARG A C 1
ATOM 745 O O . ARG A 1 99 ? -1.280 11.614 -5.430 1.00 56.19 99 ARG A O 1
ATOM 752 N N . ASP A 1 100 ? -2.124 13.344 -4.276 1.00 51.72 100 ASP A N 1
ATOM 753 C CA . ASP A 1 100 ? -0.921 14.181 -4.265 1.00 51.72 100 ASP A CA 1
ATOM 754 C C . ASP A 1 100 ? 0.240 13.555 -3.478 1.00 51.72 100 ASP A C 1
ATOM 756 O O . ASP A 1 100 ? 1.389 13.589 -3.921 1.00 51.72 100 ASP A O 1
ATOM 760 N N . SER A 1 101 ? -0.052 12.887 -2.356 1.00 55.94 101 SER A N 1
ATOM 761 C CA . SER A 1 101 ? 0.951 12.125 -1.597 1.00 55.94 101 SER A CA 1
ATOM 762 C C . SER A 1 101 ? 1.480 10.937 -2.404 1.00 55.94 101 SER A C 1
ATOM 764 O O . SER A 1 101 ? 2.682 10.677 -2.394 1.00 55.94 101 SER A O 1
ATOM 766 N N . GLN A 1 102 ? 0.602 10.232 -3.124 1.00 62.12 102 GLN A N 1
ATOM 767 C CA . GLN A 1 102 ? 1.018 9.170 -4.042 1.00 62.12 102 GLN A CA 1
ATOM 768 C C . GLN A 1 102 ? 1.731 9.726 -5.277 1.00 62.12 102 GLN A C 1
ATOM 770 O O . GLN A 1 102 ? 2.676 9.102 -5.746 1.00 62.12 102 GLN A O 1
ATOM 775 N N . ALA A 1 103 ? 1.328 10.893 -5.782 1.00 65.00 103 ALA A N 1
ATOM 776 C CA . ALA A 1 103 ? 1.908 11.527 -6.958 1.00 65.00 103 ALA A CA 1
ATOM 777 C C . ALA A 1 103 ? 3.352 11.971 -6.708 1.00 65.00 103 ALA A C 1
ATOM 779 O O . ALA A 1 103 ? 4.207 11.730 -7.555 1.00 65.00 103 ALA A O 1
ATOM 780 N N . ALA A 1 104 ? 3.646 12.546 -5.538 1.00 64.12 104 ALA A N 1
ATOM 781 C CA . ALA A 1 104 ? 5.008 12.919 -5.159 1.00 64.12 104 ALA A CA 1
ATOM 782 C C . ALA A 1 104 ? 5.926 11.690 -5.059 1.00 64.12 104 ALA A C 1
ATOM 784 O O . ALA A 1 104 ? 7.022 11.689 -5.623 1.00 64.12 104 ALA A O 1
ATOM 785 N N . THR A 1 105 ? 5.457 10.613 -4.416 1.00 66.56 105 THR A N 1
ATOM 786 C CA . THR A 1 105 ? 6.182 9.337 -4.397 1.00 66.56 105 THR A CA 1
ATOM 787 C C . THR A 1 105 ? 6.378 8.813 -5.815 1.00 66.56 105 THR A C 1
ATOM 789 O O . THR A 1 105 ? 7.501 8.518 -6.204 1.00 66.56 105 THR A O 1
ATOM 792 N N . MET A 1 106 ? 5.317 8.747 -6.619 1.00 69.12 106 MET A N 1
ATOM 793 C CA . MET A 1 106 ? 5.368 8.254 -7.997 1.00 69.12 106 MET A CA 1
ATOM 794 C C . MET A 1 106 ? 6.333 9.038 -8.875 1.00 69.12 106 MET A C 1
ATOM 796 O O . MET A 1 106 ? 7.047 8.445 -9.682 1.00 69.12 106 MET A O 1
ATOM 800 N N . LEU A 1 107 ? 6.390 10.355 -8.698 1.00 71.94 107 LEU A N 1
ATOM 801 C CA . LEU A 1 107 ? 7.332 11.215 -9.396 1.00 71.94 107 LEU A CA 1
ATOM 802 C C . LEU A 1 107 ? 8.778 10.889 -9.004 1.00 71.94 107 LEU A C 1
ATOM 804 O O . LEU A 1 107 ? 9.626 10.760 -9.886 1.00 71.94 107 LEU A O 1
ATOM 808 N N . ALA A 1 108 ? 9.058 10.702 -7.712 1.00 68.00 108 ALA A N 1
ATOM 809 C CA . ALA A 1 108 ? 10.388 10.321 -7.238 1.00 68.00 108 ALA A CA 1
ATOM 810 C C . ALA A 1 108 ? 10.810 8.934 -7.755 1.00 68.00 108 ALA A C 1
ATOM 812 O O . ALA A 1 108 ? 11.912 8.783 -8.281 1.00 68.00 108 ALA A O 1
ATOM 813 N N . LEU A 1 109 ? 9.906 7.947 -7.688 1.00 69.50 109 LEU A N 1
ATOM 814 C CA . LEU A 1 109 ? 10.120 6.597 -8.218 1.00 69.50 109 LEU A CA 1
ATOM 815 C C . LEU A 1 109 ? 10.449 6.619 -9.715 1.00 69.50 109 LEU A C 1
ATOM 817 O O . LEU A 1 109 ? 11.397 5.978 -10.164 1.00 69.50 109 LEU A O 1
ATOM 821 N N . ARG A 1 110 ? 9.660 7.376 -10.484 1.00 74.75 110 ARG A N 1
ATOM 822 C CA . ARG A 1 110 ? 9.821 7.532 -11.931 1.00 74.75 110 ARG A CA 1
ATOM 823 C C . ARG A 1 110 ? 11.140 8.212 -12.289 1.00 74.75 110 ARG A C 1
ATOM 825 O O . ARG A 1 110 ? 11.845 7.715 -13.161 1.00 74.75 110 ARG A O 1
ATOM 832 N N . THR A 1 111 ? 11.474 9.306 -11.608 1.00 72.94 111 THR A N 1
ATOM 833 C CA . THR A 1 111 ? 12.704 10.076 -11.862 1.00 72.94 111 THR A CA 1
ATOM 834 C C . THR A 1 111 ? 13.938 9.199 -11.681 1.00 72.94 111 THR A C 1
ATOM 836 O O . THR A 1 111 ? 14.845 9.194 -12.508 1.00 72.94 111 THR A O 1
ATOM 839 N N . GLU A 1 112 ? 13.950 8.395 -10.626 1.00 70.88 112 GLU A N 1
ATOM 840 C CA . GLU A 1 112 ? 15.052 7.480 -10.365 1.00 70.88 112 GLU A CA 1
ATOM 841 C C . GLU A 1 112 ? 15.068 6.269 -11.303 1.00 70.88 112 GLU A C 1
ATOM 843 O O . GLU A 1 112 ? 16.124 5.771 -11.685 1.00 70.88 112 GLU A O 1
ATOM 848 N N . PHE A 1 113 ? 13.903 5.783 -11.719 1.00 73.81 113 PHE A N 1
ATOM 849 C CA . PHE A 1 113 ? 13.840 4.743 -12.735 1.00 73.81 113 PHE A CA 1
ATOM 850 C C . PHE A 1 113 ? 14.502 5.200 -14.047 1.00 73.81 113 PHE A C 1
ATOM 852 O O . PHE A 1 113 ? 15.305 4.467 -14.625 1.00 73.81 113 PHE A O 1
ATOM 859 N N . GLN A 1 114 ? 14.229 6.440 -14.461 1.00 76.94 114 GLN A N 1
ATOM 860 C CA . GLN A 1 114 ? 14.836 7.069 -15.638 1.00 76.94 114 GLN A CA 1
ATOM 861 C C . GLN A 1 114 ? 16.327 7.383 -15.455 1.00 76.94 114 GLN A C 1
ATOM 863 O O . GLN A 1 114 ? 17.068 7.387 -16.433 1.00 76.94 114 GLN A O 1
ATOM 868 N N . SER A 1 115 ? 16.794 7.625 -14.224 1.00 76.56 115 SER A N 1
ATOM 869 C CA . SER A 1 115 ? 18.223 7.857 -13.959 1.00 76.56 115 SER A CA 1
ATOM 870 C C . SER A 1 115 ? 19.066 6.590 -14.169 1.00 76.56 115 SER A C 1
ATOM 872 O O . SER A 1 115 ? 20.257 6.677 -14.469 1.00 76.56 115 SER A O 1
ATOM 874 N N . ARG A 1 116 ? 18.450 5.405 -14.041 1.00 76.00 116 ARG A N 1
ATOM 875 C CA . ARG A 1 116 ? 19.125 4.098 -14.112 1.00 76.00 116 ARG A CA 1
ATOM 876 C C . ARG A 1 116 ? 18.974 3.380 -15.444 1.00 76.00 116 ARG A C 1
ATOM 878 O O . ARG A 1 116 ? 19.818 2.545 -15.765 1.00 76.00 116 ARG A O 1
ATOM 885 N N . LEU A 1 117 ? 17.900 3.644 -16.184 1.00 79.19 117 LEU A N 1
ATOM 886 C CA . LEU A 1 117 ? 17.605 2.982 -17.451 1.00 79.19 117 LEU A CA 1
ATOM 887 C C . LEU A 1 117 ? 17.269 4.022 -18.528 1.00 79.19 117 LEU A C 1
ATOM 889 O O . LEU A 1 117 ? 16.479 4.926 -18.265 1.00 79.19 117 LEU A O 1
ATOM 893 N N . PRO A 1 118 ? 17.823 3.892 -19.749 1.00 82.62 118 PRO A N 1
ATOM 894 C CA . PRO A 1 118 ? 17.553 4.809 -20.852 1.00 82.62 118 PRO A CA 1
ATOM 895 C C . PRO A 1 118 ? 16.181 4.503 -21.471 1.00 82.62 118 PRO A C 1
ATOM 897 O O . PRO A 1 118 ? 16.083 3.863 -22.513 1.00 82.62 118 PRO A O 1
ATOM 900 N N . VAL A 1 119 ? 15.122 4.922 -20.788 1.00 83.69 119 VAL A N 1
ATOM 901 C CA . VAL A 1 119 ? 13.717 4.659 -21.138 1.00 83.69 119 VAL A CA 1
ATOM 902 C C . VAL A 1 119 ? 12.945 5.965 -21.230 1.00 83.69 119 VAL A C 1
ATOM 904 O O . VAL A 1 119 ? 13.285 6.941 -20.551 1.00 83.69 119 VAL A O 1
ATOM 907 N N . SER A 1 120 ? 11.885 6.007 -22.040 1.00 86.69 120 SER A N 1
ATOM 908 C CA . SER A 1 120 ? 11.036 7.197 -22.049 1.00 86.69 120 SER A CA 1
ATOM 909 C C . SER A 1 120 ? 10.292 7.369 -20.732 1.00 86.69 120 SER A C 1
ATOM 911 O O . SER A 1 120 ? 10.070 6.457 -19.931 1.00 86.69 120 SER A O 1
ATOM 913 N N . ASP A 1 121 ? 9.820 8.590 -20.565 1.00 83.19 121 ASP A N 1
ATOM 914 C CA . ASP A 1 121 ? 8.918 8.987 -19.505 1.00 83.19 121 ASP A CA 1
ATOM 915 C C . ASP A 1 121 ? 7.654 8.137 -19.396 1.00 83.19 121 ASP A C 1
ATOM 917 O O . ASP A 1 121 ? 7.219 7.760 -18.305 1.00 83.19 121 ASP A O 1
ATOM 921 N N . ARG A 1 122 ? 7.103 7.780 -20.555 1.00 84.19 122 ARG A N 1
ATOM 922 C CA . ARG A 1 122 ? 5.908 6.957 -20.664 1.00 84.19 122 ARG A CA 1
ATOM 923 C C . ARG A 1 122 ? 6.181 5.528 -20.201 1.00 84.19 122 ARG A C 1
ATOM 925 O O . ARG A 1 122 ? 5.393 4.990 -19.425 1.00 84.19 122 ARG A O 1
ATOM 932 N N . ALA A 1 123 ? 7.294 4.933 -20.632 1.00 84.12 123 ALA A N 1
ATOM 933 C CA . ALA A 1 123 ? 7.693 3.592 -20.211 1.00 84.12 123 ALA A CA 1
ATOM 934 C C . ALA A 1 123 ? 7.971 3.535 -18.700 1.00 84.12 123 ALA A C 1
ATOM 936 O O . ALA A 1 123 ? 7.480 2.636 -18.014 1.00 84.12 123 ALA A O 1
ATOM 937 N N . ALA A 1 124 ? 8.666 4.542 -18.162 1.00 81.25 124 ALA A N 1
ATOM 938 C CA . ALA A 1 124 ? 8.901 4.684 -16.728 1.00 81.25 124 ALA A CA 1
ATOM 939 C C . ALA A 1 124 ? 7.592 4.764 -15.929 1.00 81.25 124 ALA A C 1
ATOM 941 O O . ALA A 1 124 ? 7.405 4.043 -14.948 1.00 81.25 124 ALA A O 1
ATOM 942 N N . PHE A 1 125 ? 6.658 5.608 -16.372 1.00 81.44 125 PHE A N 1
ATOM 943 C CA . PHE A 1 125 ? 5.358 5.773 -15.732 1.00 81.44 125 PHE A CA 1
ATOM 944 C C . PHE A 1 125 ? 4.541 4.475 -15.727 1.00 81.44 125 PHE A C 1
ATOM 946 O O . PHE A 1 125 ? 4.005 4.090 -14.687 1.00 81.44 125 PHE A O 1
ATOM 953 N N . LEU A 1 126 ? 4.466 3.774 -16.861 1.00 82.88 126 LEU A N 1
ATOM 954 C CA . LEU A 1 126 ? 3.704 2.528 -16.979 1.00 82.88 126 LEU A CA 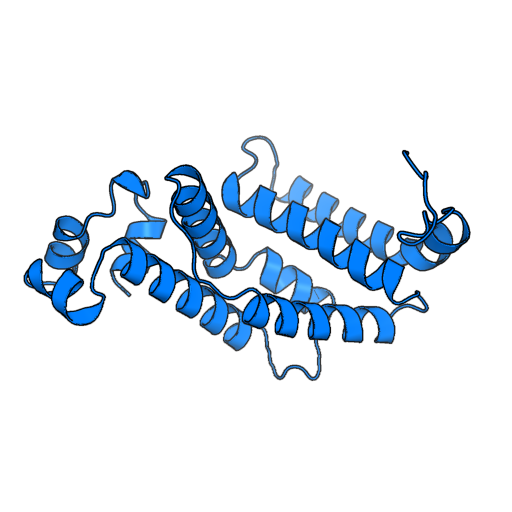1
ATOM 955 C C . LEU A 1 126 ? 4.318 1.386 -16.173 1.00 82.88 126 LEU A C 1
ATOM 957 O O . LEU A 1 126 ? 3.585 0.637 -15.530 1.00 82.88 126 LEU A O 1
ATOM 961 N N . TRP A 1 127 ? 5.646 1.281 -16.136 1.00 81.25 127 TRP A N 1
ATOM 962 C CA . TRP A 1 127 ? 6.304 0.295 -15.285 1.00 81.25 127 TRP A CA 1
ATOM 963 C C . TRP A 1 127 ? 5.966 0.508 -13.807 1.00 81.25 127 TRP A C 1
ATOM 965 O O . TRP A 1 127 ? 5.634 -0.447 -13.105 1.00 81.25 127 TRP A O 1
ATOM 975 N N . MET A 1 128 ? 5.947 1.761 -13.343 1.00 77.31 128 MET A N 1
ATOM 976 C CA . MET A 1 128 ? 5.511 2.068 -11.978 1.00 77.31 128 MET A CA 1
ATOM 977 C C . MET A 1 128 ? 4.051 1.665 -11.721 1.00 77.31 128 MET A C 1
ATOM 979 O O . MET A 1 128 ? 3.737 1.218 -10.622 1.00 77.31 128 MET A O 1
ATOM 983 N N . HIS A 1 129 ? 3.166 1.747 -12.721 1.00 77.19 129 HIS A N 1
ATOM 984 C CA . HIS A 1 129 ? 1.781 1.276 -12.586 1.00 77.19 129 HIS A CA 1
ATOM 985 C C . HIS A 1 129 ? 1.690 -0.242 -12.452 1.00 77.19 129 HIS A C 1
ATOM 987 O O . HIS A 1 129 ? 0.959 -0.722 -11.592 1.00 77.19 129 HIS A O 1
ATOM 993 N N . VAL A 1 130 ? 2.447 -0.999 -13.254 1.00 79.31 130 VAL A N 1
ATOM 994 C CA . VAL A 1 130 ? 2.526 -2.467 -13.125 1.00 79.31 130 VAL A CA 1
ATOM 995 C C . VAL A 1 130 ? 2.966 -2.843 -11.716 1.00 79.31 130 VAL A C 1
ATOM 997 O O . VAL A 1 130 ? 2.356 -3.674 -11.048 1.00 79.31 130 VAL A O 1
ATOM 1000 N N . VAL A 1 131 ? 4.007 -2.172 -11.246 1.00 74.00 131 VAL A N 1
ATOM 1001 C CA . VAL A 1 131 ? 4.576 -2.376 -9.925 1.00 74.00 131 VAL A CA 1
ATOM 1002 C C . VAL A 1 131 ? 3.567 -2.031 -8.810 1.00 74.00 131 VAL A C 1
ATOM 1004 O O . VAL A 1 131 ? 3.401 -2.818 -7.877 1.00 74.00 131 VAL A O 1
ATOM 1007 N N . ILE A 1 132 ? 2.830 -0.918 -8.923 1.00 72.75 132 ILE A N 1
ATOM 1008 C CA . ILE A 1 132 ? 1.739 -0.574 -7.994 1.00 72.75 132 ILE A CA 1
ATOM 1009 C C . ILE A 1 132 ? 0.651 -1.641 -8.002 1.00 72.75 132 ILE A C 1
ATOM 1011 O O . ILE A 1 132 ? 0.256 -2.083 -6.929 1.00 72.75 132 ILE A O 1
ATOM 1015 N N . LEU A 1 133 ? 0.179 -2.066 -9.176 1.00 75.06 133 LEU A N 1
ATOM 1016 C CA . LEU A 1 133 ? -0.895 -3.054 -9.301 1.00 75.06 133 LEU A CA 1
ATOM 1017 C C . LEU A 1 133 ? -0.534 -4.360 -8.595 1.00 75.06 133 LEU A C 1
ATOM 1019 O O . LEU A 1 133 ? -1.340 -4.895 -7.836 1.00 75.06 133 LEU A O 1
ATOM 1023 N N . LEU A 1 134 ? 0.695 -4.837 -8.793 1.00 74.50 134 LEU A N 1
ATOM 1024 C CA . LEU A 1 134 ? 1.205 -6.018 -8.101 1.00 74.50 134 LEU A CA 1
ATOM 1025 C C . LEU A 1 134 ? 1.262 -5.797 -6.585 1.00 74.50 134 LEU A C 1
ATOM 1027 O O . LEU A 1 134 ? 0.864 -6.675 -5.822 1.00 74.50 134 LEU A O 1
ATOM 1031 N N . SER A 1 135 ? 1.702 -4.616 -6.144 1.00 68.69 135 SER A N 1
ATOM 1032 C CA . SER A 1 135 ? 1.787 -4.278 -4.720 1.00 68.69 135 SER A CA 1
ATOM 1033 C C . SER A 1 135 ? 0.430 -4.163 -4.033 1.00 68.69 135 SER A C 1
ATOM 1035 O O . SER A 1 135 ? 0.259 -4.644 -2.915 1.00 68.69 135 SER A O 1
ATOM 1037 N N . GLU A 1 136 ? -0.546 -3.541 -4.695 1.00 70.50 136 GLU A N 1
ATOM 1038 C CA . GLU A 1 136 ? -1.896 -3.389 -4.169 1.00 70.50 136 GLU A CA 1
ATOM 1039 C C . GLU A 1 136 ? -2.596 -4.744 -4.169 1.00 70.50 136 GLU A C 1
ATOM 1041 O O . GLU A 1 136 ? -3.207 -5.099 -3.166 1.00 70.50 136 GLU A O 1
ATOM 1046 N N . GLY A 1 137 ? -2.417 -5.545 -5.225 1.00 72.50 137 GLY A N 1
ATOM 1047 C CA . GLY A 1 137 ? -2.887 -6.926 -5.279 1.00 72.50 137 GLY A CA 1
ATOM 1048 C C . GLY A 1 137 ? -2.354 -7.757 -4.112 1.00 72.50 137 GLY A C 1
ATOM 1049 O O . GLY A 1 137 ? -3.140 -8.295 -3.334 1.00 72.50 137 GLY A O 1
ATOM 1050 N N . LEU A 1 138 ? -1.031 -7.809 -3.931 1.00 68.88 138 LEU A N 1
ATOM 1051 C CA . LEU A 1 138 ? -0.417 -8.560 -2.833 1.00 68.88 138 LEU A CA 1
ATOM 1052 C C . LEU A 1 138 ? -0.906 -8.070 -1.463 1.00 68.88 138 LEU A C 1
ATOM 1054 O O . LEU A 1 138 ? -1.245 -8.879 -0.604 1.00 68.88 138 LEU A O 1
ATOM 1058 N N . ALA A 1 139 ? -0.989 -6.755 -1.263 1.00 66.56 139 ALA A N 1
ATOM 1059 C CA . ALA A 1 139 ? -1.427 -6.184 0.003 1.00 66.56 139 ALA A CA 1
ATOM 1060 C C . ALA A 1 139 ? -2.905 -6.460 0.327 1.00 66.56 139 ALA A C 1
ATOM 1062 O O . ALA A 1 139 ? -3.257 -6.612 1.497 1.00 66.56 139 ALA A O 1
ATOM 1063 N N . VAL A 1 140 ? -3.770 -6.521 -0.690 1.00 67.50 140 VAL A N 1
ATOM 1064 C CA . VAL A 1 140 ? -5.197 -6.830 -0.521 1.00 67.50 140 VAL A CA 1
ATOM 1065 C C . VAL A 1 140 ? -5.403 -8.301 -0.194 1.00 67.50 140 VAL A C 1
ATOM 1067 O O . VAL A 1 140 ? -6.148 -8.616 0.732 1.00 67.50 140 VAL A O 1
ATOM 1070 N N . PHE A 1 141 ? -4.735 -9.197 -0.918 1.00 68.81 141 PHE A N 1
ATOM 1071 C CA . PHE A 1 141 ? -4.879 -10.631 -0.678 1.00 68.81 141 PHE A CA 1
ATOM 1072 C C . PHE A 1 141 ? -4.083 -11.105 0.543 1.00 68.81 141 PHE A C 1
ATOM 1074 O O . PHE A 1 141 ? -4.391 -12.161 1.089 1.00 68.81 141 PHE A O 1
ATOM 1081 N N . GLY A 1 142 ? -3.129 -10.300 1.027 1.00 57.75 142 GLY A N 1
ATOM 1082 C CA . GLY A 1 142 ? -2.363 -10.499 2.262 1.00 57.75 142 GLY A CA 1
ATOM 1083 C C . GLY A 1 142 ? -1.316 -11.605 2.153 1.00 57.75 142 GLY A C 1
ATOM 1084 O O . GLY A 1 142 ? -0.192 -11.438 2.616 1.00 57.75 142 GLY A O 1
ATOM 1085 N N . ASP A 1 143 ? -1.685 -12.706 1.509 1.00 60.72 143 ASP A N 1
ATOM 1086 C CA . ASP A 1 143 ? -0.828 -13.808 1.127 1.00 60.72 143 ASP A CA 1
ATOM 1087 C C . ASP A 1 143 ? -1.457 -14.549 -0.067 1.00 60.72 143 ASP A C 1
ATOM 1089 O O . ASP A 1 143 ? -2.670 -14.769 -0.124 1.00 60.72 143 ASP A O 1
ATOM 1093 N N . LEU A 1 144 ? -0.634 -14.969 -1.021 1.00 61.69 144 LEU A N 1
ATOM 1094 C CA . LEU A 1 144 ? -1.035 -15.986 -1.981 1.00 61.69 144 LEU A CA 1
ATOM 1095 C C . LEU A 1 144 ? -0.726 -17.331 -1.328 1.00 61.69 144 LEU A C 1
ATOM 1097 O O . LEU A 1 144 ? 0.393 -17.813 -1.416 1.00 61.69 144 LEU A O 1
ATOM 1101 N N . HIS A 1 145 ? -1.734 -17.919 -0.677 1.00 60.97 145 HIS A N 1
ATOM 1102 C CA . HIS A 1 145 ? -1.652 -19.132 0.158 1.00 60.97 145 HIS A CA 1
ATOM 1103 C C . HIS A 1 145 ? -0.937 -20.353 -0.459 1.00 60.97 145 HIS A C 1
ATOM 1105 O O . HIS A 1 145 ? -0.655 -21.315 0.250 1.00 60.97 145 HIS A O 1
ATOM 1111 N N . TYR A 1 146 ? -0.681 -20.346 -1.766 1.00 68.69 146 TYR A N 1
ATOM 1112 C CA . TYR A 1 146 ? 0.014 -21.404 -2.497 1.00 68.69 146 TYR A CA 1
ATOM 1113 C C . TYR A 1 146 ? 1.455 -21.041 -2.899 1.00 68.69 146 TYR A C 1
ATOM 1115 O O . TYR A 1 146 ? 2.148 -21.898 -3.438 1.00 68.69 146 TYR A O 1
ATOM 1123 N N . LEU A 1 147 ? 1.908 -19.801 -2.679 1.00 73.06 147 LEU A N 1
ATOM 1124 C CA . LEU A 1 147 ? 3.272 -19.368 -2.976 1.00 73.06 147 LEU A CA 1
ATOM 1125 C C . LEU A 1 147 ? 4.171 -19.550 -1.757 1.00 73.06 147 LEU A C 1
ATOM 1127 O O . LEU A 1 147 ? 3.909 -19.014 -0.680 1.00 73.06 147 LEU A O 1
ATOM 1131 N N . THR A 1 148 ? 5.275 -20.256 -1.952 1.00 80.12 148 THR A N 1
ATOM 1132 C CA . THR A 1 148 ? 6.347 -20.350 -0.962 1.00 80.12 148 THR A CA 1
ATOM 1133 C C . THR A 1 148 ? 7.187 -19.068 -0.937 1.00 80.12 148 THR A C 1
ATOM 1135 O O . THR A 1 148 ? 7.155 -18.260 -1.868 1.00 80.12 148 THR A O 1
ATOM 1138 N N . ASP A 1 149 ? 8.001 -18.877 0.106 1.00 71.12 149 ASP A N 1
ATOM 1139 C CA . ASP A 1 149 ? 8.962 -17.762 0.142 1.00 71.12 149 ASP A CA 1
ATOM 1140 C C . ASP A 1 149 ? 9.968 -17.818 -1.018 1.00 71.12 149 ASP A C 1
ATOM 1142 O O . ASP A 1 149 ? 10.375 -16.775 -1.531 1.00 71.12 149 ASP A O 1
ATOM 1146 N N . ALA A 1 150 ? 10.323 -19.023 -1.477 1.00 76.88 150 ALA A N 1
ATOM 1147 C CA . ALA A 1 150 ? 11.161 -19.208 -2.657 1.00 76.88 150 ALA A CA 1
ATOM 1148 C C . ALA A 1 150 ? 10.465 -18.683 -3.923 1.00 76.88 150 ALA A C 1
ATOM 1150 O O . ALA A 1 150 ? 11.064 -17.903 -4.660 1.00 76.88 150 ALA A O 1
ATOM 1151 N N . ASP A 1 151 ? 9.180 -19.002 -4.117 1.00 78.94 151 ASP A N 1
ATOM 1152 C CA . ASP A 1 151 ? 8.408 -18.515 -5.270 1.00 78.94 151 ASP A CA 1
ATOM 1153 C C . ASP A 1 151 ? 8.304 -16.986 -5.283 1.00 78.94 151 ASP A C 1
ATOM 1155 O O . ASP A 1 151 ? 8.377 -16.352 -6.337 1.00 78.94 151 ASP A O 1
ATOM 1159 N N . ARG A 1 152 ? 8.171 -16.367 -4.103 1.00 70.56 152 ARG A N 1
ATOM 1160 C CA . ARG A 1 152 ? 8.164 -14.903 -3.968 1.00 70.56 152 ARG A CA 1
ATOM 1161 C C . ARG A 1 152 ? 9.508 -14.304 -4.379 1.00 70.56 152 ARG A C 1
ATOM 1163 O O . ARG A 1 152 ? 9.533 -13.326 -5.126 1.00 70.56 152 ARG A O 1
ATOM 1170 N N . ILE A 1 153 ? 10.619 -14.881 -3.920 1.00 71.12 153 ILE A N 1
ATOM 1171 C CA . ILE A 1 153 ? 11.971 -14.438 -4.292 1.00 71.12 153 ILE A CA 1
ATOM 1172 C C . ILE A 1 153 ? 12.185 -14.581 -5.804 1.00 71.12 153 ILE A C 1
ATOM 1174 O O . ILE A 1 153 ? 12.665 -13.643 -6.445 1.00 71.12 153 ILE A O 1
ATOM 1178 N N . ASP A 1 154 ? 11.783 -15.705 -6.389 1.00 76.62 154 ASP A N 1
ATOM 1179 C CA . ASP A 1 154 ? 11.929 -15.959 -7.822 1.00 76.62 154 ASP A CA 1
ATOM 1180 C C . ASP A 1 154 ? 11.063 -15.022 -8.669 1.00 76.62 154 ASP A C 1
ATOM 1182 O O . ASP A 1 154 ? 11.551 -14.459 -9.653 1.00 76.62 154 ASP A O 1
ATOM 1186 N N . ALA A 1 155 ? 9.824 -14.750 -8.252 1.00 76.62 155 ALA A N 1
ATOM 1187 C CA . ALA A 1 155 ? 8.973 -13.748 -8.890 1.00 76.62 155 ALA A CA 1
ATOM 1188 C C . ALA A 1 155 ? 9.613 -12.349 -8.850 1.00 76.62 155 ALA A C 1
ATOM 1190 O O . ALA A 1 155 ? 9.598 -11.625 -9.850 1.00 76.62 155 ALA A O 1
ATOM 1191 N N . MET A 1 156 ? 10.243 -11.974 -7.733 1.00 73.62 156 MET A N 1
ATOM 1192 C CA . MET A 1 156 ? 10.956 -10.699 -7.612 1.00 73.62 156 MET A CA 1
ATOM 1193 C C . MET A 1 156 ? 12.215 -10.632 -8.487 1.00 73.62 156 MET A C 1
ATOM 1195 O O . MET A 1 156 ? 12.496 -9.595 -9.105 1.00 73.62 156 MET A O 1
ATOM 1199 N N . ASN A 1 157 ? 12.962 -11.732 -8.583 1.00 73.75 157 ASN A N 1
ATOM 1200 C CA . ASN A 1 157 ? 14.108 -11.848 -9.483 1.00 73.75 157 ASN A CA 1
ATOM 1201 C C . ASN A 1 157 ? 13.669 -11.715 -10.946 1.00 73.75 157 ASN A C 1
ATOM 1203 O O . ASN A 1 157 ? 14.277 -10.955 -11.705 1.00 73.75 157 ASN A O 1
ATOM 1207 N N . LEU A 1 158 ? 12.576 -12.380 -11.327 1.00 79.25 158 LEU A N 1
ATOM 1208 C CA . LEU A 1 158 ? 11.986 -12.272 -12.657 1.00 79.25 158 LEU A CA 1
ATOM 1209 C C . LEU A 1 158 ? 11.535 -10.839 -12.956 1.00 79.25 158 LEU A C 1
ATOM 1211 O O . LEU A 1 158 ? 11.898 -10.299 -13.997 1.00 79.25 158 LEU A O 1
ATOM 1215 N N . MET A 1 159 ? 10.827 -10.185 -12.032 1.00 79.00 159 MET A N 1
ATOM 1216 C CA . MET A 1 159 ? 10.420 -8.780 -12.171 1.00 79.00 159 MET A CA 1
ATOM 1217 C C . MET A 1 159 ? 11.617 -7.847 -12.371 1.00 79.00 159 MET A C 1
ATOM 1219 O O . MET A 1 159 ? 11.561 -6.927 -13.186 1.00 79.00 159 MET A O 1
ATOM 1223 N N . THR A 1 160 ? 12.727 -8.107 -11.680 1.00 75.12 160 THR A N 1
ATOM 1224 C CA . THR A 1 160 ? 13.977 -7.354 -11.857 1.00 75.12 160 THR A CA 1
ATOM 1225 C C . THR A 1 160 ? 14.579 -7.576 -13.245 1.00 75.12 160 THR A C 1
ATOM 1227 O O . THR A 1 160 ? 15.051 -6.628 -13.865 1.00 75.12 160 THR A O 1
ATOM 1230 N N . LYS A 1 161 ? 14.532 -8.801 -13.777 1.00 80.19 161 LYS A N 1
ATOM 1231 C CA . LYS A 1 161 ? 14.996 -9.082 -15.143 1.00 80.19 161 LYS A CA 1
ATOM 1232 C C . LYS A 1 161 ? 14.089 -8.468 -16.204 1.00 80.19 161 LYS A C 1
ATOM 1234 O O . LYS A 1 161 ? 14.601 -7.884 -17.152 1.00 80.19 161 LYS A O 1
ATOM 1239 N N . LEU A 1 162 ? 12.769 -8.543 -16.028 1.00 82.38 162 LEU A N 1
ATOM 1240 C CA . LEU A 1 162 ? 11.796 -7.893 -16.909 1.00 82.38 162 LEU A CA 1
ATOM 1241 C C . LEU A 1 162 ? 12.006 -6.380 -16.942 1.00 82.38 162 LEU A C 1
ATOM 1243 O O . LEU A 1 162 ? 12.000 -5.787 -18.017 1.00 82.38 162 LEU A O 1
ATOM 1247 N N . ARG A 1 163 ? 12.283 -5.775 -15.782 1.00 83.12 163 ARG A N 1
ATOM 1248 C CA . ARG A 1 163 ? 12.647 -4.362 -15.677 1.00 83.12 163 ARG A CA 1
ATOM 1249 C C . ARG A 1 163 ? 13.820 -4.000 -16.587 1.00 83.12 163 ARG A C 1
ATOM 1251 O O . ARG A 1 163 ? 13.760 -3.016 -17.315 1.00 83.12 163 ARG A O 1
ATOM 1258 N N . ASP A 1 164 ? 14.884 -4.794 -16.543 1.00 82.94 164 ASP A N 1
ATOM 1259 C CA . ASP A 1 164 ? 16.100 -4.534 -17.319 1.00 82.94 164 ASP A CA 1
ATOM 1260 C C . ASP A 1 164 ? 15.870 -4.700 -18.833 1.00 82.94 164 ASP A C 1
ATOM 1262 O O . ASP A 1 164 ? 16.638 -4.172 -19.634 1.00 82.94 164 ASP A O 1
ATOM 1266 N N . GLN A 1 165 ? 14.800 -5.394 -19.237 1.00 87.38 165 GLN A N 1
ATOM 1267 C CA . GLN A 1 165 ? 14.387 -5.532 -20.636 1.00 87.38 165 GLN A CA 1
ATOM 1268 C C . GLN A 1 165 ? 13.492 -4.388 -21.130 1.00 87.38 165 GLN A C 1
ATOM 1270 O O . GLN A 1 165 ? 13.244 -4.304 -22.332 1.00 87.38 165 GLN A O 1
ATOM 1275 N N . ILE A 1 166 ? 13.028 -3.483 -20.260 1.00 86.25 166 ILE A N 1
ATOM 1276 C CA . ILE A 1 166 ? 12.124 -2.388 -20.651 1.00 86.25 166 ILE A CA 1
ATOM 1277 C C . ILE A 1 166 ? 12.668 -1.533 -21.799 1.00 86.25 166 ILE A C 1
ATOM 1279 O O . ILE A 1 166 ? 11.888 -1.293 -22.714 1.00 86.25 166 ILE A O 1
ATOM 1283 N N . PRO A 1 167 ? 13.953 -1.122 -21.841 1.00 86.19 167 PRO A N 1
ATOM 1284 C CA . PRO A 1 167 ? 14.469 -0.355 -22.980 1.00 86.19 167 PRO A CA 1
ATOM 1285 C C . PRO A 1 167 ? 14.299 -1.082 -24.323 1.00 86.19 167 PRO A C 1
ATOM 1287 O O . PRO A 1 167 ? 13.973 -0.473 -25.339 1.00 86.19 167 PRO A O 1
ATOM 1290 N N . VAL A 1 168 ? 14.488 -2.406 -24.327 1.00 87.69 168 VAL A N 1
ATOM 1291 C CA . VAL A 1 168 ? 14.325 -3.243 -25.523 1.00 87.69 168 VAL A CA 1
ATOM 1292 C C . VAL A 1 168 ? 12.847 -3.353 -25.884 1.00 87.69 168 VAL A C 1
ATOM 1294 O O . VAL A 1 168 ? 12.463 -3.114 -27.027 1.00 87.69 168 VAL A O 1
ATOM 1297 N N . VAL A 1 169 ? 12.006 -3.668 -24.900 1.00 86.00 169 VAL A N 1
ATOM 1298 C CA . VAL A 1 169 ? 10.564 -3.850 -25.084 1.00 86.00 169 VAL A CA 1
ATOM 1299 C C . VAL A 1 169 ? 9.897 -2.555 -25.545 1.00 86.00 169 VAL A C 1
ATOM 1301 O O . VAL A 1 169 ? 9.102 -2.582 -26.478 1.00 86.00 169 VAL A O 1
ATOM 1304 N N . GLU A 1 170 ? 10.266 -1.413 -24.973 1.00 85.06 170 GLU A N 1
ATOM 1305 C CA . GLU A 1 170 ? 9.769 -0.094 -25.362 1.00 85.06 170 GLU A CA 1
ATOM 1306 C C . GLU A 1 170 ? 9.942 0.174 -26.860 1.00 85.06 170 GLU A C 1
ATOM 1308 O O . GLU A 1 170 ? 9.012 0.660 -27.500 1.00 85.06 170 GLU A O 1
ATOM 1313 N N . SER A 1 171 ? 11.092 -0.197 -27.431 1.00 82.38 171 SER A N 1
ATOM 1314 C CA . SER A 1 171 ? 11.359 -0.021 -28.865 1.00 82.38 171 SER A CA 1
ATOM 1315 C C . SER A 1 171 ? 10.478 -0.893 -29.771 1.00 82.38 171 SER A C 1
ATOM 1317 O O . SER A 1 171 ? 10.350 -0.615 -30.962 1.00 82.38 171 SER A O 1
ATOM 1319 N N . SER A 1 172 ? 9.854 -1.934 -29.210 1.00 82.75 172 SER A N 1
ATOM 1320 C CA . SER A 1 172 ? 9.005 -2.892 -29.926 1.00 82.75 172 SER A CA 1
ATOM 1321 C C . SER A 1 172 ? 7.502 -2.635 -29.772 1.00 82.75 172 SER A C 1
ATOM 1323 O O . SER A 1 172 ? 6.707 -3.207 -30.518 1.00 82.75 172 SER A O 1
ATOM 1325 N N . ILE A 1 173 ? 7.089 -1.786 -28.823 1.00 82.19 173 ILE A N 1
ATOM 1326 C CA . ILE A 1 173 ? 5.673 -1.507 -28.565 1.00 82.19 173 ILE A CA 1
ATOM 1327 C C . ILE A 1 173 ? 5.223 -0.308 -29.402 1.00 82.19 173 ILE A C 1
ATOM 1329 O O . ILE A 1 173 ? 5.813 0.769 -29.355 1.00 82.19 173 ILE A O 1
ATOM 1333 N N . THR A 1 174 ? 4.110 -0.469 -30.121 1.00 80.94 174 THR A N 1
ATOM 1334 C CA . THR A 1 174 ? 3.413 0.670 -30.732 1.00 80.94 174 THR A CA 1
ATOM 1335 C C . THR A 1 174 ? 2.528 1.326 -29.682 1.00 80.94 174 THR A C 1
ATOM 1337 O O . THR A 1 174 ? 1.513 0.775 -29.259 1.00 80.94 174 THR A O 1
ATOM 1340 N N . TRP A 1 175 ? 2.929 2.506 -29.226 1.00 79.50 175 TRP A N 1
ATOM 1341 C CA . TRP A 1 175 ? 2.180 3.254 -28.230 1.00 79.50 175 TRP A CA 1
ATOM 1342 C C . TRP A 1 175 ? 0.911 3.859 -28.835 1.00 79.50 175 TRP A C 1
ATOM 1344 O O . TRP A 1 175 ? 0.984 4.625 -29.791 1.00 79.50 175 TRP A O 1
ATOM 1354 N N . VAL A 1 176 ? -0.250 3.584 -28.236 1.00 74.62 176 VAL A N 1
ATOM 1355 C CA . VAL A 1 176 ? -1.487 4.298 -28.581 1.00 74.62 176 VAL A CA 1
ATOM 1356 C C . VAL A 1 176 ? -1.348 5.756 -28.144 1.00 74.62 176 VAL A C 1
ATOM 1358 O O . VAL A 1 176 ? -1.091 6.025 -26.967 1.00 74.62 176 VAL A O 1
ATOM 1361 N N . ASP 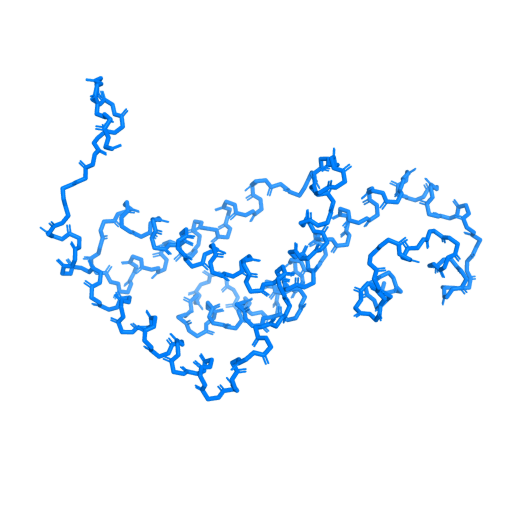A 1 177 ? -1.473 6.706 -29.064 1.00 65.81 177 ASP A N 1
ATOM 1362 C CA . ASP A 1 177 ? -1.504 8.124 -28.711 1.00 65.81 177 ASP A CA 1
ATOM 1363 C C . ASP A 1 177 ? -2.889 8.471 -28.133 1.00 65.81 177 ASP A C 1
ATOM 1365 O O . ASP A 1 177 ? -3.888 8.355 -28.848 1.00 65.81 177 ASP A O 1
ATOM 1369 N N . PRO A 1 178 ? -2.978 8.894 -26.856 1.00 60.34 178 PRO A N 1
ATOM 1370 C CA . PRO A 1 178 ? -4.252 9.252 -26.233 1.00 60.34 178 PRO A CA 1
ATOM 1371 C C . PRO A 1 178 ? -4.956 10.440 -26.909 1.00 60.34 178 PRO A C 1
ATOM 1373 O O . PRO A 1 178 ? -6.140 10.650 -26.664 1.00 60.34 178 PRO A O 1
ATOM 1376 N N . ASN A 1 179 ? -4.262 11.200 -27.764 1.00 60.00 179 ASN A N 1
ATOM 1377 C CA . ASN A 1 179 ? -4.835 12.318 -28.515 1.00 60.00 179 ASN A CA 1
ATOM 1378 C C . ASN A 1 179 ? -5.301 11.936 -29.926 1.00 60.00 179 ASN A C 1
ATOM 1380 O O . ASN A 1 179 ? -5.792 12.800 -30.651 1.00 60.00 179 ASN A O 1
ATOM 1384 N N . THR A 1 180 ? -5.159 10.671 -30.336 1.00 54.91 180 THR A N 1
ATOM 1385 C CA . THR A 1 180 ? -5.663 10.209 -31.634 1.00 54.91 180 THR A CA 1
ATOM 1386 C C . THR A 1 180 ? -7.129 9.782 -31.496 1.00 54.91 180 THR A C 1
ATOM 1388 O O . THR A 1 180 ? -7.413 8.788 -30.820 1.00 54.91 180 THR A O 1
ATOM 1391 N N . PRO A 1 181 ? -8.091 10.491 -32.120 1.00 45.22 181 PRO A N 1
ATOM 1392 C CA . PRO A 1 181 ? -9.494 10.098 -32.064 1.00 45.22 181 PRO A CA 1
ATOM 1393 C C . PRO A 1 181 ? -9.676 8.725 -32.727 1.00 45.22 181 PRO A C 1
ATOM 1395 O O . PRO A 1 181 ? -9.330 8.552 -33.893 1.00 45.22 181 PRO A O 1
ATOM 1398 N N . GLY A 1 182 ? -10.236 7.757 -31.994 1.00 55.12 182 GLY A N 1
ATOM 1399 C CA . GLY A 1 182 ? -10.621 6.447 -32.540 1.00 55.12 182 GLY A CA 1
ATOM 1400 C C . GLY A 1 182 ? -9.656 5.286 -32.286 1.00 55.12 182 GLY A C 1
ATOM 1401 O O . GLY A 1 182 ? -9.876 4.205 -32.824 1.00 55.12 182 GLY A O 1
ATOM 1402 N N . ALA A 1 183 ? -8.625 5.451 -31.455 1.00 47.59 183 ALA A N 1
ATOM 1403 C CA . ALA A 1 183 ? -7.785 4.327 -31.051 1.00 47.59 183 ALA A CA 1
ATOM 1404 C C . ALA A 1 183 ? -8.468 3.478 -29.958 1.00 47.59 183 ALA A C 1
ATOM 1406 O O . ALA A 1 183 ? -8.174 3.601 -28.771 1.00 47.59 183 ALA A O 1
ATOM 1407 N N . THR A 1 184 ? -9.410 2.623 -30.356 1.00 43.91 184 THR A N 1
ATOM 1408 C CA . THR A 1 184 ? -9.847 1.477 -29.546 1.00 43.91 184 THR A CA 1
ATOM 1409 C C . THR A 1 184 ? -8.896 0.315 -29.814 1.00 43.91 184 THR A C 1
ATOM 1411 O O . THR A 1 184 ? -8.875 -0.205 -30.931 1.00 43.91 184 THR A O 1
ATOM 1414 N N . GLY A 1 185 ? -8.089 -0.041 -28.813 1.00 44.03 185 GLY A N 1
ATOM 1415 C CA . GLY A 1 185 ? -7.409 -1.337 -28.740 1.00 44.03 185 GLY A CA 1
ATOM 1416 C C . GLY A 1 185 ? -8.312 -2.382 -28.107 1.00 44.03 185 GLY A C 1
ATOM 1417 O O . GLY A 1 185 ? -9.132 -1.984 -27.248 1.00 44.03 185 GLY A O 1
#

Organism: NCBI:txid449393

pLDDT: mean 77.6, std 13.79, range [37.88, 95.31]

Sequence (185 aa):
MTTIRLARELPLDQVTARCIASEAGLDPSTIPRNFGSMHSLFVAVCRRLGSDAFARHGDGLGSFTAGTALRLFTDPDLALRNRILAWMKGEGMETGVDRDSQAATMLALRTEFQSRLPVSDRAAFLWMHVVILLSEGLAVFGDLHYLTDADRIDAMNLMTKLRDQIPVVESSITWVDPNTPGATG

InterPro domains:
  IPR009057 Homedomain-like superfamily [SSF46689] (3-56)

Radius of gyration: 19.43 Å; chains: 1; bounding box: 37×36×61 Å

Secondary structure (DSSP, 8-state):
-HHHHHHHHS-GGG--HHHHHHHHT--TTHHHHHHSSHHHHHHHHHHHHHHHHHHHH-S-TT---HHHHHHHHT-HHHHHHHHHHHHHHHTT------HHHHHHHHHHHHHHHHHHS---HHHHHHHHHHHHHHHHHHHHHS--TT--HHHHHHHHHHHHHHHHTHHHHHHH--PPPTTSTT---